Protein AF-A0A9P6L0I2-F1 (afdb_monomer_lite)

Organism: NCBI:txid83296

Sequence (186 aa):
MEQTIIHRDGYPLYKRVRSASYAVREYEVTNANVVPYNNYLLKKYNCHINVEVCTSVKYIFKNIYKGYDCSDVCVVDNNEIEQYINFRYISAPEAVWTFHEFKIHNKSHSIVRLSVHLTRGQMIVFEEGREQDAITNSDVQCTQLLAWFKINEDDLETKHYFYNGIPLHYVFSKENGRKSGDNQQR

Radius of gyration: 26.45 Å; chains: 1; bounding box: 67×55×58 Å

pLDDT: mean 75.29, std 12.4, range [33.12, 91.94]

Foldseek 3Di:
DCAWDQDPVRDIPHDADFPDWDDDPPDIDGSSNDQDADPVCCVVPVDGDHDDDDPDPVVVCCVVVVAAPFDQQADDPDDPVVRGDGDGDQDPVNVVCVVVVHDPDDDPDDDDDADDADDLRDDFDDDVPCNVVSVVCSVVFQGLVNQLVVCVVVDPVSVVDDSVCLVVFWDADRVVSHTDGDPDDD

Structure (mmCIF, N/CA/C/O backbone):
data_AF-A0A9P6L0I2-F1
#
_entry.id   AF-A0A9P6L0I2-F1
#
loop_
_atom_site.group_PDB
_atom_site.id
_atom_site.type_symbol
_atom_site.label_atom_id
_atom_site.label_alt_id
_atom_site.label_comp_id
_atom_site.label_asym_id
_atom_site.label_entity_id
_atom_site.label_seq_id
_atom_site.pdbx_PDB_ins_code
_atom_site.Cartn_x
_atom_site.Cartn_y
_atom_site.Cartn_z
_atom_site.occupancy
_atom_site.B_iso_or_equiv
_atom_site.auth_seq_id
_atom_site.auth_comp_id
_atom_site.auth_asym_id
_atom_site.auth_atom_id
_atom_site.pdbx_PDB_model_num
ATOM 1 N N . MET A 1 1 ? 23.961 -26.114 -15.079 1.00 59.53 1 MET A N 1
ATOM 2 C CA . MET A 1 1 ? 22.616 -26.730 -14.973 1.00 59.53 1 MET A CA 1
ATOM 3 C C . MET A 1 1 ? 22.138 -27.079 -16.370 1.00 59.53 1 MET A C 1
ATOM 5 O O . MET A 1 1 ? 22.405 -26.303 -17.280 1.00 59.53 1 MET A O 1
ATOM 9 N N . GLU A 1 2 ? 21.467 -28.217 -16.546 1.00 66.00 2 GLU A N 1
ATOM 10 C CA . GLU A 1 2 ? 21.029 -28.710 -17.864 1.00 66.00 2 GLU A CA 1
ATOM 11 C C . GLU A 1 2 ? 19.642 -28.215 -18.300 1.00 66.00 2 GLU A C 1
ATOM 13 O O . GLU A 1 2 ? 19.341 -28.242 -19.493 1.00 66.00 2 GLU A O 1
ATOM 18 N N . GLN A 1 3 ? 18.827 -27.695 -17.379 1.00 75.12 3 GLN A N 1
ATOM 19 C CA . GLN A 1 3 ? 17.483 -27.173 -17.648 1.00 75.12 3 GLN A CA 1
ATOM 20 C C . GLN A 1 3 ? 17.110 -26.046 -16.676 1.00 75.12 3 GLN A C 1
ATOM 22 O O . GLN A 1 3 ? 17.718 -25.922 -15.611 1.00 75.12 3 GLN A O 1
ATOM 27 N N . THR A 1 4 ? 16.142 -25.213 -17.069 1.00 77.31 4 THR A N 1
ATOM 28 C CA . THR A 1 4 ? 15.562 -24.181 -16.199 1.00 77.31 4 THR A CA 1
ATOM 29 C C . THR A 1 4 ? 14.599 -24.847 -15.226 1.00 77.31 4 THR A C 1
ATOM 31 O O . THR A 1 4 ? 13.717 -25.585 -15.657 1.00 77.31 4 THR A O 1
ATOM 34 N N . ILE A 1 5 ? 14.757 -24.588 -13.931 1.00 81.00 5 ILE A N 1
ATOM 35 C CA . ILE A 1 5 ? 13.910 -25.155 -12.872 1.00 81.00 5 ILE A CA 1
ATOM 36 C C . ILE A 1 5 ? 13.269 -24.035 -12.056 1.00 81.00 5 ILE A C 1
ATOM 38 O O . ILE A 1 5 ? 13.888 -22.999 -11.821 1.00 81.00 5 ILE A O 1
ATOM 42 N N . ILE A 1 6 ? 12.030 -24.235 -11.612 1.00 78.38 6 ILE A N 1
ATOM 43 C CA . ILE A 1 6 ? 11.380 -23.322 -10.665 1.00 78.38 6 ILE A CA 1
ATOM 44 C C . ILE A 1 6 ? 11.852 -23.706 -9.262 1.00 78.38 6 ILE A C 1
ATOM 46 O O . ILE A 1 6 ? 11.655 -24.843 -8.831 1.00 78.38 6 ILE A O 1
ATOM 50 N N . HIS A 1 7 ? 12.515 -22.783 -8.567 1.00 76.06 7 HIS A N 1
ATOM 51 C CA . HIS A 1 7 ? 13.005 -23.013 -7.213 1.00 76.06 7 HIS A CA 1
ATOM 52 C C . HIS A 1 7 ? 11.883 -22.833 -6.174 1.00 76.06 7 HIS A C 1
ATOM 54 O O . HIS A 1 7 ? 10.850 -22.221 -6.450 1.00 76.06 7 HIS A O 1
ATOM 60 N N . ARG A 1 8 ? 12.059 -23.394 -4.967 1.00 74.62 8 ARG A N 1
ATOM 61 C CA . ARG A 1 8 ? 11.019 -23.413 -3.913 1.00 74.62 8 ARG A CA 1
ATOM 62 C C . ARG A 1 8 ? 10.624 -22.020 -3.409 1.00 74.62 8 ARG A C 1
ATOM 64 O O . ARG A 1 8 ? 9.525 -21.854 -2.898 1.00 74.62 8 ARG A O 1
ATOM 71 N N . ASP A 1 9 ? 11.499 -21.033 -3.562 1.00 72.94 9 ASP A N 1
ATOM 72 C CA . ASP A 1 9 ? 11.240 -19.617 -3.258 1.00 72.94 9 ASP A CA 1
ATOM 73 C C . ASP A 1 9 ? 10.457 -18.882 -4.367 1.00 72.94 9 ASP A C 1
ATOM 75 O O . ASP A 1 9 ? 10.169 -17.690 -4.241 1.00 72.94 9 ASP A O 1
ATOM 79 N N . GLY A 1 10 ? 10.095 -19.584 -5.445 1.00 68.62 10 GLY A N 1
ATOM 80 C CA . GLY A 1 10 ? 9.336 -19.049 -6.570 1.00 68.62 10 GLY A CA 1
ATOM 81 C C . GLY A 1 10 ? 10.182 -18.323 -7.616 1.00 68.62 10 GLY A C 1
ATOM 82 O O . GLY A 1 10 ? 9.609 -17.772 -8.555 1.00 68.62 10 GLY A O 1
ATOM 83 N N . TYR A 1 11 ? 11.514 -18.311 -7.489 1.00 67.50 11 TYR A N 1
ATOM 84 C CA . TYR A 1 11 ? 12.399 -17.734 -8.501 1.00 67.50 11 TYR A CA 1
ATOM 85 C C . TYR A 1 11 ? 12.862 -18.813 -9.500 1.00 67.50 11 TYR A C 1
ATOM 87 O O . TYR A 1 11 ? 13.230 -19.922 -9.100 1.00 67.50 11 TYR A O 1
ATOM 95 N N . PRO A 1 12 ? 12.861 -18.537 -10.816 1.00 72.06 12 PRO A N 1
ATOM 96 C CA . PRO A 1 12 ? 13.396 -19.469 -11.800 1.00 72.06 12 PRO A CA 1
ATOM 97 C C . PRO A 1 12 ? 14.929 -19.508 -11.740 1.00 72.06 12 PRO A C 1
ATOM 99 O O . PRO A 1 12 ? 15.611 -18.493 -11.885 1.00 72.06 12 PRO A O 1
ATOM 102 N N . LEU A 1 13 ? 15.489 -20.706 -11.593 1.00 77.69 13 LEU A N 1
ATOM 103 C CA . LEU A 1 13 ? 16.909 -20.969 -11.800 1.00 77.69 13 LEU A CA 1
ATOM 104 C C . LEU A 1 13 ? 17.115 -21.323 -13.270 1.00 77.69 13 LEU A C 1
ATOM 106 O O . LEU A 1 13 ? 16.890 -22.455 -13.700 1.00 77.69 13 LEU A O 1
ATOM 110 N N . TYR A 1 14 ? 17.507 -20.325 -14.057 1.00 75.94 14 TYR A N 1
ATOM 111 C CA . TYR A 1 14 ? 17.702 -20.479 -15.495 1.00 75.94 14 TYR A CA 1
ATOM 112 C C . TYR A 1 14 ? 18.859 -21.418 -15.839 1.00 75.94 14 TYR A C 1
ATOM 114 O O . TYR A 1 14 ? 19.944 -21.341 -15.252 1.00 75.94 14 TYR A O 1
ATOM 122 N N . LYS A 1 15 ? 18.659 -22.246 -16.874 1.00 76.31 15 LYS A N 1
ATOM 123 C CA . LYS A 1 15 ? 19.751 -22.966 -17.535 1.00 76.31 15 LYS A CA 1
ATOM 124 C C . LYS A 1 15 ? 20.783 -21.953 -18.030 1.00 76.31 15 LYS A C 1
ATOM 126 O O . LYS A 1 15 ? 20.489 -21.126 -18.888 1.00 76.31 15 LYS A O 1
ATOM 131 N N . ARG A 1 16 ? 22.006 -22.048 -17.518 1.00 76.25 16 ARG A N 1
ATOM 132 C CA . ARG A 1 16 ? 23.140 -21.220 -17.941 1.00 76.25 16 ARG A CA 1
ATOM 133 C C . ARG A 1 16 ? 24.209 -22.126 -18.534 1.00 76.25 16 ARG A C 1
ATOM 135 O O . ARG A 1 16 ? 24.767 -22.966 -17.827 1.00 76.25 16 ARG A O 1
ATOM 142 N N . VAL A 1 17 ? 24.452 -21.975 -19.831 1.00 73.50 17 VAL A N 1
ATOM 143 C CA . VAL A 1 17 ? 25.541 -22.653 -20.544 1.00 73.50 17 VAL A CA 1
ATOM 144 C C . VAL A 1 17 ? 26.755 -21.734 -20.498 1.00 73.50 17 VAL A C 1
ATOM 146 O O . VAL A 1 17 ? 26.618 -20.550 -20.779 1.00 73.50 17 VAL A O 1
ATOM 149 N N . ARG A 1 18 ? 27.924 -22.263 -20.126 1.00 78.69 18 ARG A N 1
ATOM 150 C CA . ARG A 1 18 ? 29.206 -21.555 -20.230 1.00 78.69 18 ARG A CA 1
ATOM 151 C C . ARG A 1 18 ? 29.877 -21.977 -21.529 1.00 78.69 18 ARG A C 1
ATOM 153 O O . ARG A 1 18 ? 30.564 -22.989 -21.555 1.00 78.69 18 ARG A O 1
ATOM 160 N N . SER A 1 19 ? 29.605 -21.253 -22.605 1.00 79.25 19 SER A N 1
ATOM 161 C CA . SER A 1 19 ? 30.177 -21.540 -23.928 1.00 79.25 19 SER A CA 1
ATOM 162 C C . SER A 1 19 ? 31.188 -20.496 -24.385 1.00 79.25 19 SER A C 1
ATOM 164 O O . SER A 1 19 ? 31.947 -20.769 -25.305 1.00 79.25 19 SER A O 1
ATOM 166 N N . ALA A 1 20 ? 31.190 -19.309 -23.775 1.00 81.06 20 ALA A N 1
ATOM 167 C CA . ALA A 1 20 ? 32.118 -18.238 -24.109 1.00 81.06 20 ALA A CA 1
ATOM 168 C C . ALA A 1 20 ? 32.474 -17.434 -22.855 1.00 81.06 20 ALA A C 1
ATOM 170 O O . ALA A 1 20 ? 31.604 -17.199 -22.005 1.00 81.06 20 ALA A O 1
ATOM 171 N N . SER A 1 21 ? 33.735 -17.014 -22.766 1.00 84.81 21 SER A N 1
ATOM 172 C CA . SER A 1 21 ? 34.233 -16.080 -21.761 1.00 84.81 21 SER A CA 1
ATOM 173 C C . SER A 1 21 ? 34.806 -14.827 -22.420 1.00 84.81 21 SER A C 1
ATOM 175 O O . SER A 1 21 ? 35.334 -14.866 -23.531 1.00 84.81 21 SER A O 1
ATOM 177 N N . TYR A 1 22 ? 34.627 -13.699 -21.743 1.00 85.88 22 TYR A N 1
ATOM 178 C CA . TYR A 1 22 ? 35.021 -12.371 -22.184 1.00 85.88 22 TYR A CA 1
ATOM 179 C C . TYR A 1 22 ? 35.592 -11.613 -20.987 1.00 85.88 22 TYR A C 1
ATOM 181 O O . TYR A 1 22 ? 34.986 -11.597 -19.916 1.00 85.88 22 TYR A O 1
ATOM 189 N N . ALA A 1 23 ? 36.734 -10.952 -21.158 1.00 88.06 23 ALA A N 1
ATOM 190 C CA . ALA A 1 23 ? 37.260 -10.051 -20.140 1.00 88.06 23 ALA A CA 1
ATOM 191 C C . ALA A 1 23 ? 36.464 -8.736 -20.162 1.00 88.06 23 ALA A C 1
ATOM 193 O O . ALA A 1 23 ? 36.451 -8.023 -21.165 1.00 88.06 23 ALA A O 1
ATOM 194 N N . VAL A 1 24 ? 35.784 -8.421 -19.061 1.00 85.31 24 VAL A N 1
ATOM 195 C CA . VAL A 1 24 ? 35.074 -7.155 -18.857 1.00 85.31 24 VAL A CA 1
ATOM 196 C C . VAL A 1 24 ? 35.707 -6.466 -17.653 1.00 85.31 24 VAL A C 1
ATOM 198 O O . VAL A 1 24 ? 35.497 -6.870 -16.509 1.00 85.31 24 VAL A O 1
ATOM 201 N N . ARG A 1 25 ? 36.481 -5.405 -17.915 1.00 88.25 25 ARG A N 1
ATOM 202 C CA . ARG A 1 25 ? 37.356 -4.757 -16.919 1.00 88.25 25 ARG A CA 1
ATOM 203 C C . ARG A 1 25 ? 38.353 -5.777 -16.342 1.00 88.25 25 ARG A C 1
ATOM 205 O O . ARG A 1 25 ? 39.044 -6.430 -17.113 1.00 88.25 25 ARG A O 1
ATOM 212 N N . GLU A 1 26 ? 38.409 -5.924 -15.020 1.00 89.88 26 GLU A N 1
ATOM 213 C CA . GLU A 1 26 ? 39.280 -6.873 -14.308 1.00 89.88 26 GLU A CA 1
ATOM 214 C C . GLU A 1 26 ? 38.631 -8.254 -14.096 1.00 89.88 26 GLU A C 1
ATOM 216 O O . GLU A 1 26 ? 39.215 -9.122 -13.452 1.00 89.88 26 GLU A O 1
ATOM 221 N N . TYR A 1 27 ? 37.421 -8.476 -14.624 1.00 86.69 27 TYR A N 1
ATOM 222 C CA . TYR A 1 27 ? 36.655 -9.697 -14.384 1.00 86.69 27 TYR A CA 1
ATOM 223 C C . TYR A 1 27 ? 36.474 -10.510 -15.662 1.00 86.69 27 TYR A C 1
ATOM 225 O O . TYR A 1 27 ? 36.099 -9.987 -16.712 1.00 86.69 27 TYR A O 1
ATOM 233 N N . GLU A 1 28 ? 36.663 -11.822 -15.557 1.00 87.12 28 GLU A N 1
ATOM 234 C CA . GLU A 1 28 ? 36.256 -12.750 -16.606 1.00 87.12 28 GLU A CA 1
ATOM 235 C C . GLU A 1 28 ? 34.751 -13.024 -16.486 1.00 87.12 28 GLU A C 1
ATOM 237 O O . GLU A 1 28 ? 34.260 -13.595 -15.509 1.00 87.12 28 GLU A O 1
ATOM 242 N N . VAL A 1 29 ? 34.001 -12.589 -17.492 1.00 86.75 29 VAL A N 1
ATOM 243 C CA . VAL A 1 29 ? 32.550 -12.725 -17.568 1.00 86.75 29 VAL A CA 1
ATOM 244 C C . VAL A 1 29 ? 32.220 -13.775 -18.613 1.00 86.75 29 VAL A C 1
ATOM 246 O O . VAL A 1 29 ? 32.687 -13.732 -19.746 1.00 86.75 29 VAL A O 1
ATOM 249 N N . THR A 1 30 ? 31.374 -14.728 -18.250 1.00 85.06 30 THR A N 1
ATOM 250 C CA . THR A 1 30 ? 30.894 -15.754 -19.181 1.00 85.06 30 THR A CA 1
ATOM 251 C C . THR A 1 30 ? 29.488 -15.426 -19.660 1.00 85.06 30 THR A C 1
ATOM 253 O O . THR A 1 30 ? 28.759 -14.662 -19.025 1.00 85.06 30 THR A O 1
ATOM 256 N N . ASN A 1 31 ? 29.029 -16.069 -20.730 1.00 79.25 31 ASN A N 1
ATOM 257 C CA . ASN A 1 31 ? 27.616 -15.999 -21.117 1.00 79.25 31 ASN A CA 1
ATOM 258 C C . ASN A 1 31 ? 26.652 -16.523 -20.031 1.00 79.25 31 ASN A C 1
ATOM 260 O O . ASN A 1 31 ? 25.467 -16.208 -20.069 1.00 79.25 31 ASN A O 1
ATOM 264 N N . ALA A 1 32 ? 27.145 -17.241 -19.014 1.00 77.81 32 ALA A N 1
ATOM 265 C CA . ALA A 1 32 ? 26.361 -17.581 -17.830 1.00 77.81 32 ALA A CA 1
ATOM 266 C C . ALA A 1 32 ? 26.092 -16.385 -16.901 1.00 77.81 32 ALA A C 1
ATOM 268 O O . ALA A 1 32 ? 25.234 -16.491 -16.030 1.00 77.81 32 ALA A O 1
ATOM 269 N N . ASN A 1 33 ? 26.799 -15.264 -17.037 1.00 77.00 33 ASN A N 1
ATOM 270 C CA . ASN A 1 33 ? 26.559 -14.050 -16.253 1.00 77.00 33 ASN A CA 1
ATOM 271 C C . ASN A 1 33 ? 25.502 -13.137 -16.894 1.00 77.00 33 ASN A C 1
ATOM 273 O O . ASN A 1 33 ? 24.960 -12.270 -16.214 1.00 77.00 33 ASN A O 1
ATOM 277 N N . VAL A 1 34 ? 25.186 -13.348 -18.175 1.00 75.81 34 VAL A N 1
ATOM 278 C CA . VAL A 1 34 ? 24.189 -12.568 -18.913 1.00 75.81 34 VAL A CA 1
ATOM 279 C C . VAL A 1 34 ? 22.790 -13.097 -18.600 1.00 75.81 34 VAL A C 1
ATOM 281 O O . VAL A 1 34 ? 22.550 -14.306 -18.595 1.00 75.81 34 VAL A O 1
ATOM 284 N N . VAL A 1 35 ? 21.852 -12.186 -18.334 1.00 73.62 35 VAL A N 1
ATOM 285 C CA . VAL A 1 35 ? 20.438 -12.536 -18.156 1.00 73.62 35 VAL A CA 1
ATOM 286 C C . VAL A 1 35 ? 19.911 -13.135 -19.470 1.00 73.62 35 VAL A C 1
ATOM 288 O O . VAL A 1 35 ? 20.144 -12.539 -20.530 1.00 73.62 35 VAL A O 1
ATOM 291 N N . PRO A 1 36 ? 19.228 -14.298 -19.440 1.00 74.12 36 PRO A N 1
ATOM 292 C CA . PRO A 1 36 ? 18.641 -14.894 -20.635 1.00 74.12 36 PRO A CA 1
ATOM 293 C C . PRO A 1 36 ? 17.786 -13.885 -21.405 1.00 74.12 36 PRO A C 1
ATOM 295 O O . PRO A 1 36 ? 17.053 -13.102 -20.809 1.00 74.12 36 PRO A O 1
ATOM 298 N N . TYR A 1 37 ? 17.880 -13.910 -22.732 1.00 77.81 37 TYR A N 1
ATOM 299 C CA . TYR A 1 37 ? 17.154 -12.988 -23.600 1.00 77.81 37 TYR A CA 1
ATOM 300 C C . TYR A 1 37 ? 16.412 -13.741 -24.697 1.00 77.81 37 TYR A C 1
ATOM 302 O O . TYR A 1 37 ? 16.798 -14.834 -25.116 1.00 77.81 37 TYR A O 1
ATOM 310 N N . ASN A 1 38 ? 15.346 -13.126 -25.198 1.00 83.06 38 ASN A N 1
ATOM 311 C CA . ASN A 1 38 ? 14.633 -13.618 -26.364 1.00 83.06 38 ASN A CA 1
ATOM 312 C C . ASN A 1 38 ? 15.261 -13.024 -27.638 1.00 83.06 38 ASN A C 1
ATOM 314 O O . ASN A 1 38 ? 15.231 -11.812 -27.838 1.00 83.06 38 ASN A O 1
ATOM 318 N N . ASN A 1 39 ? 15.816 -13.873 -28.510 1.00 84.06 39 ASN A N 1
ATOM 319 C CA . ASN A 1 39 ? 16.524 -13.439 -29.723 1.00 84.06 39 ASN A CA 1
ATOM 320 C C . ASN A 1 39 ? 15.623 -12.660 -30.700 1.00 84.06 39 ASN A C 1
ATOM 322 O O . ASN A 1 39 ? 16.063 -11.694 -31.318 1.00 84.06 39 ASN A O 1
ATOM 326 N N . TYR A 1 4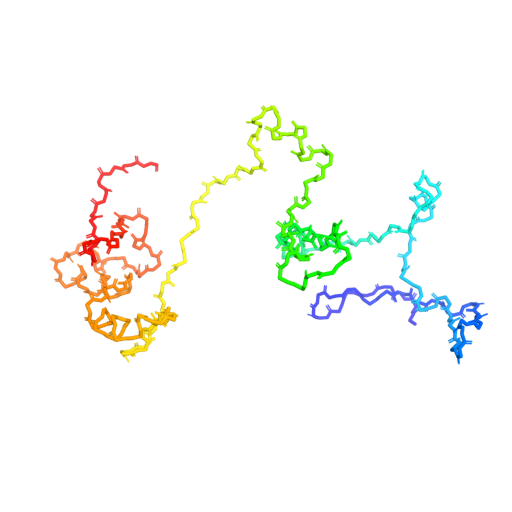0 ? 14.348 -13.042 -30.814 1.00 89.06 40 TYR A N 1
ATOM 327 C CA . TYR A 1 40 ? 13.389 -12.319 -31.650 1.00 89.06 40 TYR A CA 1
ATOM 328 C C . TYR A 1 40 ? 13.158 -10.901 -31.118 1.00 89.06 40 TYR A C 1
ATOM 330 O O . TYR A 1 40 ? 13.241 -9.942 -31.881 1.00 89.06 40 TYR A O 1
ATOM 338 N N . LEU A 1 41 ? 12.925 -10.757 -29.810 1.00 87.81 41 LEU A N 1
ATOM 339 C CA . LEU A 1 41 ? 12.685 -9.451 -29.193 1.00 87.81 41 LEU A CA 1
ATOM 340 C C . LEU A 1 41 ? 13.927 -8.558 -29.221 1.00 87.81 41 LEU A C 1
ATOM 342 O O . LEU A 1 41 ? 13.812 -7.388 -29.579 1.00 87.81 41 LEU A O 1
ATOM 346 N N . LEU A 1 42 ? 15.105 -9.122 -28.931 1.00 87.19 42 LEU A N 1
ATOM 347 C CA . LEU A 1 42 ? 16.381 -8.412 -29.027 1.00 87.19 42 LEU A CA 1
ATOM 348 C C . LEU A 1 42 ? 16.563 -7.814 -30.427 1.00 87.19 42 LEU A C 1
ATOM 350 O O . LEU A 1 42 ? 16.843 -6.629 -30.557 1.00 87.19 42 LEU A O 1
ATOM 354 N N . LYS A 1 43 ? 16.362 -8.618 -31.480 1.00 91.31 43 LYS A N 1
ATOM 355 C CA . LYS A 1 43 ? 16.511 -8.161 -32.869 1.00 91.31 43 LYS A CA 1
ATOM 356 C C . LYS A 1 43 ? 15.432 -7.167 -33.285 1.00 91.31 43 LYS A C 1
ATOM 358 O O . LYS A 1 43 ? 15.726 -6.232 -34.017 1.00 91.31 43 LYS A O 1
ATOM 363 N N . LYS A 1 44 ? 14.190 -7.370 -32.839 1.00 91.94 44 LYS A N 1
ATOM 364 C CA . LYS A 1 44 ? 13.055 -6.516 -33.205 1.00 91.94 44 LYS A CA 1
ATOM 365 C C . LYS A 1 44 ? 13.160 -5.111 -32.613 1.00 91.94 44 LYS A C 1
ATOM 367 O O . LYS A 1 44 ? 12.801 -4.156 -33.291 1.00 91.94 44 LYS A O 1
ATOM 372 N N . TYR A 1 45 ? 13.621 -4.995 -31.368 1.00 90.62 45 TYR A N 1
ATOM 373 C CA . TYR A 1 45 ? 13.650 -3.727 -30.631 1.00 90.62 45 TYR A CA 1
ATOM 374 C C . TYR A 1 45 ? 15.059 -3.168 -30.412 1.00 90.62 45 TYR A C 1
ATOM 376 O O . TYR A 1 45 ? 15.201 -2.092 -29.839 1.00 90.62 45 TYR A O 1
ATOM 384 N N . ASN A 1 46 ? 16.095 -3.882 -30.864 1.00 89.62 46 ASN A N 1
ATOM 385 C CA . ASN A 1 46 ? 17.502 -3.530 -30.673 1.00 89.62 46 ASN A CA 1
ATOM 386 C C . ASN A 1 46 ? 17.859 -3.222 -29.202 1.00 89.62 46 ASN A C 1
ATOM 388 O O . ASN A 1 46 ? 18.677 -2.353 -28.910 1.00 89.62 46 ASN A O 1
ATOM 392 N N . CYS A 1 47 ? 17.215 -3.913 -28.260 1.00 82.38 47 CYS A N 1
ATOM 393 C CA . CYS A 1 47 ? 17.421 -3.726 -26.828 1.00 82.38 47 CYS A CA 1
ATOM 394 C C . CYS A 1 47 ? 17.295 -5.057 -26.080 1.00 82.38 47 CYS A C 1
ATOM 396 O O . CYS A 1 47 ? 16.570 -5.964 -26.500 1.00 82.38 47 CYS A O 1
ATOM 398 N N . HIS A 1 48 ? 18.031 -5.203 -24.975 1.00 78.75 48 HIS A N 1
ATOM 399 C CA . HIS A 1 48 ? 17.947 -6.399 -24.136 1.00 78.75 48 HIS A CA 1
ATOM 400 C C . HIS A 1 48 ? 16.645 -6.358 -23.328 1.00 78.75 48 HIS A C 1
ATOM 402 O O . HIS A 1 48 ? 16.485 -5.527 -22.437 1.00 78.75 48 HIS A O 1
ATOM 408 N N . ILE A 1 49 ? 15.701 -7.236 -23.681 1.00 80.50 49 ILE A N 1
ATOM 409 C CA . ILE A 1 49 ? 14.403 -7.356 -23.008 1.00 80.50 49 ILE A CA 1
ATOM 410 C C . ILE A 1 49 ? 14.421 -8.596 -22.119 1.00 80.50 49 ILE A C 1
ATOM 412 O O . ILE A 1 49 ? 14.515 -9.726 -22.611 1.00 80.50 49 ILE A O 1
ATOM 416 N N . ASN A 1 50 ? 14.286 -8.379 -20.811 1.00 78.06 50 ASN A N 1
ATOM 417 C CA . ASN A 1 50 ? 14.074 -9.451 -19.848 1.00 78.06 50 ASN A CA 1
ATOM 418 C C . ASN A 1 50 ? 12.640 -9.992 -19.986 1.00 78.06 50 ASN A C 1
ATOM 420 O O . ASN A 1 50 ? 11.678 -9.232 -19.880 1.00 78.06 50 ASN A O 1
ATOM 424 N N . VAL A 1 51 ? 12.494 -11.298 -20.225 1.00 74.69 51 VAL A N 1
ATOM 425 C CA . VAL A 1 51 ? 11.191 -11.971 -20.337 1.00 74.69 51 VAL A CA 1
ATOM 426 C C . VAL A 1 51 ? 11.087 -13.003 -19.230 1.00 74.69 51 VAL A C 1
ATOM 428 O O . VAL A 1 51 ? 11.809 -13.999 -19.231 1.00 74.69 51 VAL A O 1
ATOM 431 N N . GLU A 1 52 ? 10.160 -12.782 -18.308 1.00 70.56 52 GLU A N 1
ATOM 432 C CA . GLU A 1 52 ? 9.932 -13.670 -17.174 1.00 70.56 52 GLU A CA 1
ATOM 433 C C . GLU A 1 52 ? 8.560 -14.329 -17.296 1.00 70.56 52 GLU A C 1
ATOM 435 O O . GLU A 1 52 ? 7.542 -13.659 -17.481 1.00 70.56 52 GLU A O 1
ATOM 440 N N . VAL A 1 53 ? 8.521 -15.658 -17.171 1.00 68.81 53 VAL A N 1
ATOM 441 C CA . VAL A 1 53 ? 7.255 -16.381 -17.031 1.00 68.81 53 VAL A CA 1
ATOM 442 C C . VAL A 1 53 ? 6.821 -16.263 -15.580 1.00 68.81 53 VAL A C 1
ATOM 444 O O . VAL A 1 53 ? 7.376 -16.896 -14.683 1.00 68.81 53 VAL A O 1
ATOM 447 N N . CYS A 1 54 ? 5.831 -15.412 -15.354 1.00 63.50 54 CYS A N 1
ATOM 448 C CA . CYS A 1 54 ? 5.302 -15.137 -14.037 1.00 63.50 54 CYS A CA 1
ATOM 449 C C . CYS A 1 54 ? 4.123 -16.068 -13.725 1.00 63.50 54 CYS A C 1
ATOM 451 O O . CYS A 1 54 ? 3.054 -15.941 -14.314 1.00 63.50 54 CYS A O 1
ATOM 453 N N . THR A 1 55 ? 4.300 -16.988 -12.775 1.00 64.81 55 THR A N 1
ATOM 454 C CA . THR A 1 55 ? 3.214 -17.855 -12.282 1.00 64.81 55 THR A CA 1
ATOM 455 C C . THR A 1 55 ? 2.506 -17.294 -11.047 1.00 64.81 55 THR A C 1
ATOM 457 O O . THR A 1 55 ? 1.464 -17.812 -10.656 1.00 64.81 55 THR A O 1
ATOM 460 N N . SER A 1 56 ? 3.040 -16.237 -10.420 1.00 61.19 56 SER A N 1
ATOM 461 C CA . SER A 1 56 ? 2.483 -15.664 -9.189 1.00 61.19 56 SER A CA 1
ATOM 462 C C . SER A 1 56 ? 2.097 -14.194 -9.350 1.00 61.19 56 SER A C 1
ATOM 464 O O . SER A 1 56 ? 2.904 -13.338 -9.703 1.00 61.19 56 SER A O 1
ATOM 466 N N . VAL A 1 57 ? 0.853 -13.877 -8.989 1.00 61.41 57 VAL A N 1
ATOM 467 C CA . VAL A 1 57 ? 0.253 -12.535 -9.110 1.00 61.41 57 VAL A CA 1
ATOM 468 C C . VAL A 1 57 ? 1.081 -11.445 -8.397 1.00 61.41 57 VAL A C 1
ATOM 470 O O . VAL A 1 57 ? 1.097 -10.285 -8.810 1.00 61.41 57 VAL A O 1
ATOM 473 N N . LYS A 1 58 ? 1.858 -11.828 -7.372 1.00 61.69 58 LYS A N 1
ATOM 474 C CA . LYS A 1 58 ? 2.778 -10.955 -6.626 1.00 61.69 58 LYS A CA 1
ATOM 475 C C . LYS A 1 58 ? 3.751 -10.188 -7.529 1.00 61.69 58 LYS A C 1
ATOM 477 O O . LYS A 1 58 ? 4.039 -9.031 -7.244 1.00 61.69 58 LYS A O 1
ATOM 482 N N . TYR A 1 59 ? 4.261 -10.800 -8.596 1.00 60.25 59 TYR A N 1
ATOM 483 C CA . TYR A 1 59 ? 5.245 -10.157 -9.476 1.00 60.25 59 TYR A CA 1
ATOM 484 C C . TYR A 1 59 ? 4.626 -9.140 -10.426 1.00 60.25 59 TYR A C 1
ATOM 486 O O . TYR A 1 59 ? 5.226 -8.097 -10.670 1.00 60.25 59 TYR A O 1
ATOM 494 N N . ILE A 1 60 ? 3.418 -9.409 -10.921 1.00 63.78 60 ILE A N 1
ATOM 495 C CA . ILE A 1 60 ? 2.667 -8.452 -11.739 1.00 63.78 60 ILE A CA 1
ATOM 496 C C . ILE A 1 60 ? 2.417 -7.192 -10.909 1.00 63.78 60 ILE A C 1
ATOM 498 O O . ILE A 1 60 ? 2.792 -6.094 -11.313 1.00 63.78 60 ILE A O 1
ATOM 502 N N . PHE A 1 61 ? 1.901 -7.361 -9.689 1.00 64.25 61 PHE A N 1
ATOM 503 C CA . PHE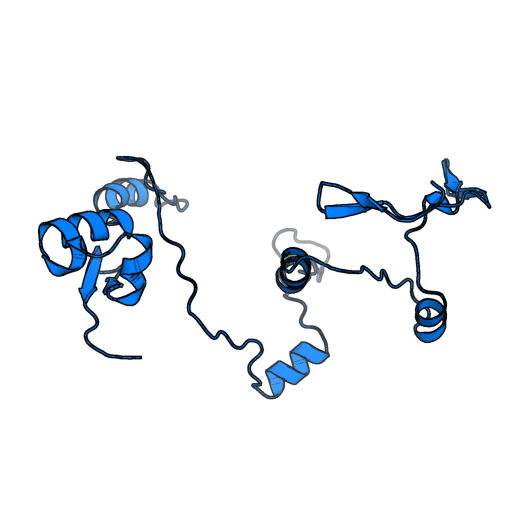 A 1 61 ? 1.684 -6.242 -8.780 1.00 64.25 61 PHE A CA 1
ATOM 504 C C . PHE A 1 61 ? 2.981 -5.562 -8.351 1.00 64.25 61 PHE A C 1
ATOM 506 O O . PHE A 1 61 ? 3.010 -4.342 -8.285 1.00 64.25 61 PHE A O 1
ATOM 513 N N . LYS A 1 62 ? 4.070 -6.300 -8.115 1.00 64.81 62 LYS A N 1
ATOM 514 C CA . LYS A 1 62 ? 5.372 -5.696 -7.802 1.00 64.81 62 LYS A CA 1
ATOM 515 C C . LYS A 1 62 ? 5.852 -4.769 -8.916 1.00 64.81 62 LYS A C 1
ATOM 517 O O . LYS A 1 62 ? 6.410 -3.733 -8.596 1.00 64.81 62 LYS A O 1
ATOM 522 N N . ASN A 1 63 ? 5.666 -5.137 -10.184 1.00 61.53 63 ASN A N 1
ATOM 523 C CA . ASN A 1 63 ? 6.084 -4.302 -11.311 1.00 61.53 63 ASN A CA 1
ATOM 524 C C . ASN A 1 63 ? 5.138 -3.113 -11.533 1.00 61.53 63 ASN A C 1
ATOM 526 O O . ASN A 1 63 ? 5.614 -2.020 -11.802 1.00 61.53 63 ASN A O 1
ATOM 530 N N . ILE A 1 64 ? 3.827 -3.293 -11.346 1.00 63.81 64 ILE A N 1
ATOM 531 C CA . ILE A 1 64 ? 2.842 -2.198 -11.431 1.00 63.81 64 ILE A CA 1
ATOM 532 C C . ILE A 1 64 ? 3.011 -1.197 -10.276 1.00 63.81 64 ILE A C 1
ATOM 534 O O . ILE A 1 64 ? 2.8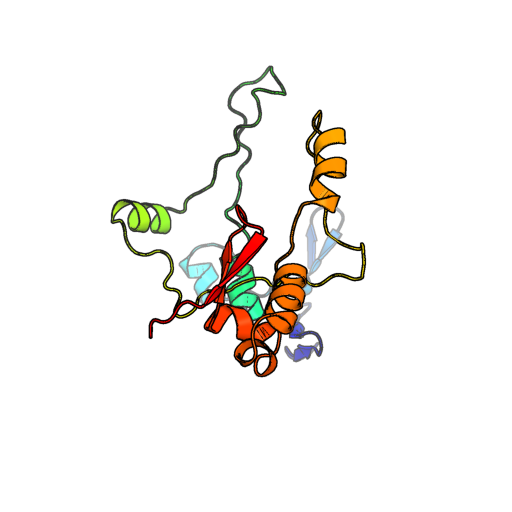84 0.006 -10.467 1.00 63.81 64 ILE A O 1
ATOM 538 N N . TYR A 1 65 ? 3.300 -1.689 -9.070 1.00 58.34 65 TYR A N 1
ATOM 539 C CA . TYR A 1 65 ? 3.434 -0.885 -7.854 1.00 58.34 65 TYR A CA 1
ATOM 540 C C . TYR A 1 65 ? 4.882 -0.598 -7.469 1.00 58.34 65 TYR A C 1
ATOM 542 O O . TYR A 1 65 ? 5.123 -0.143 -6.352 1.00 58.34 65 TYR A O 1
ATOM 550 N N . LYS A 1 66 ? 5.857 -0.833 -8.357 1.00 64.31 66 LYS A N 1
ATOM 551 C CA . LYS A 1 66 ? 7.272 -0.543 -8.074 1.00 64.31 66 LYS A CA 1
ATOM 552 C C . LYS A 1 66 ? 7.559 0.956 -7.900 1.00 64.31 66 LYS A C 1
ATOM 554 O O . LYS A 1 66 ? 8.698 1.323 -7.643 1.00 64.31 66 LYS A O 1
ATOM 559 N N . GLY A 1 67 ? 6.522 1.787 -7.967 1.00 57.97 67 GLY A N 1
ATOM 560 C CA . GLY A 1 67 ? 6.614 3.230 -8.019 1.00 57.97 67 GLY A CA 1
ATOM 561 C C . GLY A 1 67 ? 6.844 3.681 -9.451 1.00 57.97 67 GLY A C 1
ATOM 562 O O . GLY A 1 67 ? 7.246 2.903 -10.314 1.00 57.97 67 GLY A O 1
ATOM 563 N N . TYR A 1 68 ? 6.540 4.947 -9.692 1.00 58.97 68 TYR A N 1
ATOM 564 C CA . TYR A 1 68 ? 7.025 5.635 -10.877 1.00 58.97 68 TYR A CA 1
ATOM 565 C C . TYR A 1 68 ? 8.531 5.809 -10.721 1.00 58.97 68 TYR A C 1
ATOM 567 O O . TYR A 1 68 ? 8.999 5.995 -9.595 1.00 58.97 68 TYR A O 1
ATOM 575 N N . ASP A 1 69 ? 9.279 5.751 -11.820 1.00 60.50 69 ASP A N 1
ATOM 576 C CA . ASP A 1 69 ? 10.679 6.155 -11.788 1.00 60.50 69 ASP A CA 1
ATOM 577 C C . ASP A 1 69 ? 10.709 7.639 -11.378 1.00 60.50 69 ASP A C 1
ATOM 579 O O . ASP A 1 69 ? 10.305 8.523 -12.135 1.00 60.50 69 ASP A O 1
ATOM 583 N N . CYS A 1 70 ? 11.094 7.920 -10.133 1.00 57.12 70 CYS A N 1
ATOM 584 C CA . CYS A 1 70 ? 11.436 9.277 -9.731 1.00 57.12 70 CYS A CA 1
ATOM 585 C C . CYS A 1 70 ? 12.797 9.568 -10.355 1.00 57.12 70 CYS A C 1
ATOM 587 O O . CYS A 1 70 ? 13.779 8.889 -10.053 1.00 57.12 70 CYS A O 1
ATOM 589 N N . SER A 1 71 ? 12.834 10.522 -11.279 1.00 55.34 71 SER A N 1
ATOM 590 C CA . SER A 1 71 ? 14.080 10.981 -11.877 1.00 55.34 71 SER A CA 1
ATOM 591 C C . SER A 1 71 ? 14.568 12.206 -11.120 1.00 55.34 71 SER A C 1
ATOM 593 O O . SER A 1 71 ? 13.882 13.231 -11.120 1.00 55.34 71 SER A O 1
ATOM 595 N N . ASP A 1 72 ? 15.760 12.120 -10.541 1.00 55.94 72 ASP A N 1
ATOM 596 C CA . ASP A 1 72 ? 16.463 13.287 -10.018 1.00 55.94 72 ASP A CA 1
ATOM 597 C C . ASP A 1 72 ? 17.109 14.030 -11.196 1.00 55.94 72 ASP A C 1
ATOM 599 O O . ASP A 1 72 ? 17.968 13.486 -11.895 1.00 55.94 72 ASP A O 1
ATOM 603 N N . VAL A 1 73 ? 16.658 15.258 -11.465 1.00 57.44 73 VAL A N 1
ATOM 604 C CA . VAL A 1 73 ? 17.174 16.098 -12.557 1.00 57.44 73 VAL A CA 1
ATOM 605 C C . VAL A 1 73 ? 17.783 17.362 -11.963 1.00 57.44 73 VAL A C 1
ATOM 607 O O . VAL A 1 73 ? 17.077 18.164 -11.358 1.00 57.44 73 VAL A O 1
ATOM 610 N N . CYS A 1 74 ? 19.087 17.555 -12.171 1.00 55.50 74 CYS A N 1
ATOM 611 C CA . CYS A 1 74 ? 19.792 18.771 -11.770 1.00 55.50 74 CYS A CA 1
ATOM 612 C C . CYS A 1 74 ? 19.574 19.868 -12.824 1.00 55.50 74 CYS A C 1
ATOM 614 O O . CYS A 1 74 ? 19.910 19.675 -13.994 1.00 55.50 74 CYS A O 1
ATOM 616 N N . VAL A 1 75 ? 18.989 21.003 -12.425 1.00 63.06 75 VAL A N 1
ATOM 617 C CA . VAL A 1 75 ? 18.642 22.110 -13.340 1.00 63.06 75 VAL A CA 1
ATOM 618 C C . VAL A 1 75 ? 19.645 23.270 -13.264 1.00 63.06 75 VAL A C 1
ATOM 620 O O . VAL A 1 75 ? 19.812 23.976 -14.257 1.00 63.06 75 VAL A O 1
ATOM 623 N N . VAL A 1 76 ? 20.357 23.462 -12.142 1.00 58.25 76 VAL A N 1
ATOM 624 C CA . VAL A 1 76 ? 21.343 24.549 -11.982 1.00 58.25 76 VAL A CA 1
ATOM 625 C C . VAL A 1 76 ? 22.529 24.112 -11.112 1.00 58.25 76 VAL A C 1
ATOM 627 O O . VAL A 1 76 ? 22.361 23.556 -10.027 1.00 58.25 76 VAL A O 1
ATOM 630 N N . ASP A 1 77 ? 23.737 24.411 -11.586 1.00 58.78 77 ASP A N 1
ATOM 631 C CA . ASP A 1 77 ? 24.996 24.285 -10.848 1.00 58.78 77 ASP A CA 1
ATOM 632 C C . ASP A 1 77 ? 25.097 25.484 -9.889 1.00 58.78 77 ASP A C 1
ATOM 634 O O . ASP A 1 77 ? 25.301 26.592 -10.383 1.00 58.78 77 ASP A O 1
ATOM 638 N N . ASN A 1 78 ? 24.853 25.299 -8.576 1.00 57.31 78 ASN A N 1
ATOM 639 C CA . ASN A 1 78 ? 25.370 26.103 -7.432 1.00 57.31 78 ASN A CA 1
ATOM 640 C C . ASN A 1 78 ? 24.465 26.203 -6.171 1.00 57.31 78 ASN A C 1
ATOM 642 O O . ASN A 1 78 ? 24.748 27.034 -5.309 1.00 57.31 78 ASN A O 1
ATOM 646 N N . ASN A 1 79 ? 23.429 25.372 -5.976 1.00 59.19 79 ASN A N 1
ATOM 647 C CA . ASN A 1 79 ? 22.700 25.352 -4.692 1.00 59.19 79 ASN A CA 1
ATOM 648 C C . ASN A 1 79 ? 22.075 23.977 -4.372 1.00 59.19 79 ASN A C 1
ATOM 650 O O . ASN A 1 79 ? 21.142 23.553 -5.044 1.00 59.19 79 ASN A O 1
ATOM 654 N N . GLU A 1 80 ? 22.566 23.291 -3.335 1.00 54.16 80 GLU A N 1
ATOM 655 C CA . GLU A 1 80 ? 22.176 21.917 -2.946 1.00 54.16 80 GLU A CA 1
ATOM 656 C C . GLU A 1 80 ? 20.686 21.774 -2.580 1.00 54.16 80 GLU A C 1
ATOM 658 O O . GLU A 1 80 ? 20.086 20.725 -2.801 1.00 54.16 80 GLU A O 1
ATOM 663 N N . ILE A 1 81 ? 20.056 22.845 -2.082 1.00 60.00 81 ILE A N 1
ATOM 664 C CA . ILE A 1 81 ? 18.634 22.848 -1.692 1.00 60.00 81 ILE A CA 1
ATOM 665 C C . ILE A 1 81 ? 17.714 23.119 -2.898 1.00 60.00 81 ILE A C 1
ATOM 667 O O . ILE A 1 81 ? 16.601 22.605 -2.954 1.00 60.00 81 ILE A O 1
ATOM 671 N N . GLU A 1 82 ? 18.181 23.870 -3.899 1.00 54.09 82 GLU A N 1
ATOM 672 C CA . GLU A 1 82 ? 17.443 24.117 -5.154 1.00 54.09 82 GLU A CA 1
ATOM 673 C C . GLU A 1 82 ? 17.734 23.050 -6.230 1.00 54.09 82 GLU A C 1
ATOM 675 O O . GLU A 1 82 ? 17.145 23.071 -7.310 1.00 54.09 82 GLU A O 1
ATOM 680 N N . GLN A 1 83 ? 18.628 22.099 -5.935 1.00 52.91 83 GLN A N 1
ATOM 681 C CA . GLN A 1 83 ? 19.090 21.054 -6.855 1.00 52.91 83 GLN A CA 1
ATOM 682 C C . GLN A 1 83 ? 18.117 19.887 -7.043 1.00 52.91 83 GLN A C 1
ATOM 684 O O . GLN A 1 83 ? 18.240 19.155 -8.025 1.00 52.91 83 GLN A O 1
ATOM 689 N N . TYR A 1 84 ? 17.151 19.706 -6.141 1.00 52.62 84 TYR A N 1
ATOM 690 C CA . TYR A 1 84 ? 16.279 18.534 -6.144 1.00 52.62 84 TYR A CA 1
ATOM 691 C C . TYR A 1 84 ? 14.828 18.938 -6.351 1.00 52.62 84 TYR A C 1
ATOM 693 O O . TYR A 1 84 ? 14.092 19.218 -5.406 1.00 52.62 84 TYR A O 1
ATOM 701 N N . ILE A 1 85 ? 14.391 18.919 -7.608 1.00 59.28 85 ILE A N 1
ATOM 702 C CA . ILE A 1 85 ? 12.964 18.926 -7.908 1.00 59.28 85 ILE A CA 1
ATOM 703 C C . ILE A 1 85 ? 12.538 17.475 -8.104 1.00 59.28 85 ILE A C 1
ATOM 705 O O . ILE A 1 85 ? 12.956 16.806 -9.049 1.00 59.28 85 ILE A O 1
ATOM 709 N N . ASN A 1 86 ? 11.709 16.978 -7.188 1.00 60.62 86 ASN A N 1
ATOM 710 C CA . ASN A 1 86 ? 11.146 15.640 -7.290 1.00 60.62 86 ASN A CA 1
ATOM 711 C C . ASN A 1 86 ? 10.091 15.634 -8.404 1.00 60.62 86 ASN A C 1
ATOM 713 O O . ASN A 1 86 ? 8.965 16.100 -8.214 1.00 60.62 86 ASN A O 1
ATOM 717 N N . PHE A 1 87 ? 10.467 15.144 -9.583 1.00 64.44 87 PHE A N 1
ATOM 718 C CA . PHE A 1 87 ? 9.539 14.961 -10.688 1.00 64.44 87 PHE A CA 1
ATOM 719 C C . PHE A 1 87 ? 9.098 13.505 -10.778 1.00 64.44 87 PHE A C 1
ATOM 721 O O . PHE A 1 87 ? 9.898 12.569 -10.755 1.00 64.44 87 PHE A O 1
ATOM 728 N N . ARG A 1 88 ? 7.791 13.318 -10.956 1.00 68.69 88 ARG A N 1
ATOM 729 C CA . ARG A 1 88 ? 7.223 12.025 -11.317 1.00 68.69 88 ARG A CA 1
ATOM 730 C C . ARG A 1 88 ? 7.333 11.837 -12.825 1.00 68.69 88 ARG A C 1
ATOM 732 O O . ARG A 1 88 ? 6.673 12.556 -13.576 1.00 68.69 88 ARG A O 1
ATOM 739 N N . TYR A 1 89 ? 8.102 10.844 -13.265 1.00 73.19 89 TYR A N 1
ATOM 740 C CA . TYR A 1 89 ? 8.072 10.420 -14.659 1.00 73.19 89 TYR A CA 1
ATOM 741 C C . TYR A 1 89 ? 6.695 9.833 -14.998 1.00 73.19 89 TYR A C 1
ATOM 743 O O . TYR A 1 89 ? 6.215 8.909 -14.338 1.00 73.19 89 TYR A O 1
ATOM 751 N N . ILE A 1 90 ? 6.061 10.376 -16.037 1.00 73.12 90 ILE A N 1
ATOM 752 C CA . ILE A 1 90 ? 4.852 9.823 -16.649 1.00 73.12 90 ILE A CA 1
ATOM 753 C C . ILE A 1 90 ? 5.257 9.333 -18.035 1.00 73.12 90 ILE A C 1
ATOM 755 O O . ILE A 1 90 ? 5.719 10.110 -18.872 1.00 73.12 90 ILE A O 1
ATOM 759 N N . SER A 1 91 ? 5.104 8.034 -18.280 1.00 75.38 91 SER A N 1
ATOM 760 C CA . SER A 1 91 ? 5.430 7.455 -19.585 1.00 75.38 91 SER A CA 1
ATOM 761 C C . SER A 1 91 ? 4.521 8.022 -20.687 1.00 75.38 91 SER A C 1
ATOM 763 O O . SER A 1 91 ? 3.367 8.361 -20.429 1.00 75.38 91 SER A O 1
ATOM 765 N N . ALA A 1 92 ? 5.002 8.087 -21.935 1.00 80.44 92 ALA A N 1
ATOM 766 C CA . ALA A 1 92 ? 4.200 8.544 -23.079 1.00 80.44 92 ALA A CA 1
ATOM 767 C C . ALA A 1 92 ? 2.791 7.903 -23.169 1.00 80.44 92 ALA A C 1
ATOM 769 O O . ALA A 1 92 ? 1.826 8.647 -23.356 1.00 80.44 92 ALA A O 1
ATOM 770 N N . PRO A 1 93 ? 2.609 6.573 -22.994 1.00 78.62 93 PRO A N 1
ATOM 771 C CA . PRO A 1 93 ? 1.267 5.989 -22.995 1.00 78.62 93 PRO A CA 1
ATOM 772 C C . PRO A 1 93 ? 0.416 6.415 -21.789 1.00 78.62 93 PRO A C 1
ATOM 774 O O . PRO A 1 93 ? -0.774 6.662 -21.962 1.00 78.62 93 PRO A O 1
ATOM 777 N N . GLU A 1 94 ? 0.993 6.543 -20.589 1.00 77.75 94 GLU A N 1
ATOM 778 C CA . GLU A 1 94 ? 0.265 7.011 -19.396 1.00 77.75 94 GLU A CA 1
ATOM 779 C C . GLU A 1 94 ? -0.167 8.479 -19.534 1.00 77.75 94 GLU A C 1
ATOM 781 O O . GLU A 1 94 ? -1.275 8.835 -19.131 1.00 77.75 94 GLU A O 1
ATOM 786 N N . ALA A 1 95 ? 0.661 9.318 -20.163 1.00 83.06 95 ALA A N 1
ATOM 787 C CA . ALA A 1 95 ? 0.351 10.719 -20.431 1.00 83.06 95 ALA A CA 1
ATOM 788 C C . ALA A 1 95 ? -0.848 10.865 -21.376 1.00 83.06 95 ALA A C 1
ATOM 790 O O . ALA A 1 95 ? -1.763 11.626 -21.079 1.00 83.06 95 ALA A O 1
ATOM 791 N N . VAL A 1 96 ? -0.891 10.091 -22.467 1.00 88.75 96 VAL A N 1
ATOM 792 C CA . VAL A 1 96 ? -2.043 10.063 -23.387 1.00 88.75 96 VAL A CA 1
ATOM 793 C C . VAL A 1 96 ? -3.298 9.556 -22.669 1.00 88.75 96 VAL A C 1
ATOM 795 O O . VAL A 1 96 ? -4.367 10.144 -22.807 1.00 88.75 96 VAL A O 1
ATOM 798 N N . TRP A 1 97 ? -3.172 8.508 -21.849 1.00 86.62 97 TRP A N 1
ATOM 799 C CA . TRP A 1 97 ? -4.289 7.966 -21.065 1.00 86.62 97 TRP A CA 1
ATOM 800 C C . TRP A 1 97 ? -4.868 8.998 -20.092 1.00 86.62 97 TRP A C 1
ATOM 802 O O . TRP A 1 97 ? -6.083 9.123 -19.960 1.00 86.62 97 TRP A O 1
ATOM 812 N N . THR A 1 98 ? -3.984 9.757 -19.441 1.00 84.06 98 THR A N 1
ATOM 813 C CA . THR A 1 98 ? -4.346 10.825 -18.503 1.00 84.06 98 THR A CA 1
ATOM 814 C C . THR A 1 98 ? -4.948 12.023 -19.230 1.00 84.06 98 THR A C 1
ATOM 816 O O . THR A 1 98 ? -5.959 12.552 -18.784 1.00 84.06 98 THR A O 1
ATOM 819 N N . PHE A 1 99 ? -4.376 12.416 -20.372 1.00 90.94 99 PHE A N 1
ATOM 820 C CA . PHE A 1 99 ? -4.883 13.501 -21.217 1.00 90.94 99 PHE A CA 1
ATOM 821 C C . PHE A 1 99 ? -6.315 13.241 -21.698 1.00 90.94 99 PHE A C 1
ATOM 823 O O . PHE A 1 99 ? -7.112 14.165 -21.806 1.00 90.94 99 PHE A O 1
ATOM 830 N N . HIS A 1 100 ? -6.654 11.976 -21.944 1.00 91.44 100 HIS A N 1
ATOM 831 C CA . HIS A 1 100 ? -8.007 11.555 -22.301 1.00 91.44 100 HIS A CA 1
ATOM 832 C C . HIS A 1 100 ? -8.904 11.219 -21.096 1.00 91.44 100 HIS A C 1
ATOM 834 O O . HIS A 1 100 ? -9.989 10.674 -21.289 1.00 91.44 100 HIS A O 1
ATOM 840 N N . GLU A 1 101 ? -8.467 11.512 -19.865 1.00 88.12 101 GLU A N 1
ATOM 841 C CA . GLU A 1 101 ? -9.193 11.238 -18.613 1.00 88.12 101 GLU A CA 1
ATOM 842 C C . GLU A 1 101 ? -9.659 9.779 -18.467 1.00 88.12 101 GLU A C 1
ATOM 844 O O . GLU A 1 101 ? -10.643 9.457 -17.790 1.00 88.12 101 GLU A O 1
ATOM 849 N N . PHE A 1 102 ? -8.945 8.846 -19.093 1.00 87.25 102 PHE A N 1
ATOM 850 C CA . PHE A 1 102 ? -9.288 7.442 -18.989 1.00 87.25 102 PHE A CA 1
ATOM 851 C C . PHE A 1 102 ? -8.967 6.918 -17.590 1.00 87.25 102 PHE A C 1
ATOM 853 O O . PHE A 1 102 ? -7.945 7.237 -16.978 1.00 87.25 102 PHE A O 1
ATOM 860 N N . LYS A 1 103 ? -9.830 6.031 -17.084 1.00 81.94 103 LYS A N 1
ATOM 861 C CA . LYS A 1 103 ? -9.601 5.367 -15.798 1.00 81.94 103 LYS A CA 1
ATOM 862 C C . LYS A 1 103 ? -8.321 4.528 -15.875 1.00 81.94 103 LYS A C 1
ATOM 864 O O . LYS A 1 103 ? -8.291 3.495 -16.537 1.00 81.94 103 LYS A O 1
ATOM 869 N N . ILE A 1 104 ? -7.280 4.970 -15.166 1.00 75.62 104 ILE A N 1
ATOM 870 C CA . ILE A 1 104 ? -5.966 4.301 -15.093 1.00 75.62 104 ILE A CA 1
ATOM 871 C C . ILE A 1 104 ? -6.075 2.955 -14.364 1.00 75.62 104 ILE A C 1
ATOM 873 O O . ILE A 1 104 ? -5.377 1.996 -14.676 1.00 75.62 104 ILE A O 1
ATOM 877 N N . HIS A 1 105 ? -6.974 2.867 -13.386 1.00 71.69 105 HIS A N 1
ATOM 878 C CA . HIS A 1 105 ? -7.254 1.638 -12.663 1.00 71.69 105 HIS A CA 1
ATOM 879 C C . HIS A 1 105 ? -8.754 1.494 -12.436 1.00 71.69 105 HIS A C 1
ATOM 881 O O . HIS A 1 105 ? -9.459 2.469 -12.178 1.00 71.69 105 HIS A O 1
ATOM 887 N N . ASN A 1 106 ? -9.231 0.255 -12.486 1.00 73.88 106 ASN A N 1
ATOM 888 C CA . ASN A 1 106 ? -10.560 -0.100 -12.019 1.00 73.88 106 ASN A CA 1
ATOM 889 C C . ASN A 1 106 ? -10.399 -1.010 -10.799 1.00 73.88 106 ASN A C 1
ATOM 891 O O . ASN A 1 106 ? -9.638 -1.977 -10.843 1.00 73.88 106 ASN A O 1
ATOM 895 N N . LYS A 1 107 ? -11.063 -0.675 -9.693 1.00 71.75 107 LYS A N 1
ATOM 896 C CA . LYS A 1 107 ? -11.051 -1.474 -8.463 1.00 71.75 107 LYS A CA 1
ATOM 897 C C . LYS A 1 107 ? -12.452 -2.026 -8.279 1.00 71.75 107 LYS A C 1
ATOM 899 O O . LYS A 1 107 ? -13.390 -1.255 -8.121 1.00 71.75 107 LYS A O 1
ATOM 904 N N . SER A 1 108 ? -12.584 -3.347 -8.292 1.00 79.00 108 SER A N 1
ATOM 905 C CA . SER A 1 108 ? -13.855 -4.004 -7.976 1.00 79.00 108 SER A CA 1
ATOM 906 C C . SER A 1 108 ? -14.216 -3.876 -6.496 1.00 79.00 108 SER A C 1
ATOM 908 O O . SER A 1 108 ? -15.391 -3.854 -6.159 1.00 79.00 108 SER A O 1
ATOM 910 N N . HIS A 1 109 ? -13.214 -3.756 -5.621 1.00 75.81 109 HIS A N 1
ATOM 911 C CA . HIS A 1 109 ? -13.405 -3.703 -4.175 1.00 75.81 109 HIS A CA 1
ATOM 912 C C . HIS A 1 109 ? -12.493 -2.650 -3.542 1.00 75.81 109 HIS A C 1
ATOM 914 O O . HIS A 1 109 ? -11.368 -2.417 -4.000 1.00 75.81 109 HIS A O 1
ATOM 920 N N . SER A 1 110 ? -12.972 -2.028 -2.466 1.00 76.75 110 SER A N 1
ATOM 921 C CA . SER A 1 110 ? -12.151 -1.161 -1.623 1.00 76.75 110 SER A CA 1
ATOM 922 C C . SER A 1 110 ? -11.255 -2.014 -0.728 1.00 76.75 110 SER A C 1
ATOM 924 O O . SER A 1 110 ? -11.725 -2.951 -0.085 1.00 76.75 110 SER A O 1
ATOM 926 N N . ILE A 1 111 ? -9.962 -1.696 -0.682 1.00 79.75 111 ILE A N 1
ATOM 927 C CA . ILE A 1 111 ? -9.018 -2.342 0.232 1.00 79.75 111 ILE A CA 1
ATOM 928 C C . ILE A 1 111 ? -8.819 -1.403 1.417 1.00 79.75 111 ILE A C 1
ATOM 930 O O . ILE A 1 111 ? -8.266 -0.315 1.264 1.00 79.75 111 ILE A O 1
ATOM 934 N N . VAL A 1 112 ? -9.246 -1.841 2.599 1.00 82.88 112 VAL A N 1
ATOM 935 C CA . VAL A 1 112 ? -9.061 -1.110 3.855 1.00 82.88 112 VAL A CA 1
ATOM 936 C C . VAL A 1 112 ? -8.003 -1.822 4.686 1.00 82.88 112 VAL A C 1
ATOM 938 O O . VAL A 1 112 ? -8.115 -3.012 4.974 1.00 82.88 112 VAL A O 1
ATOM 941 N N . ARG A 1 113 ? -6.961 -1.091 5.091 1.00 85.12 113 ARG A N 1
ATOM 942 C CA . ARG A 1 113 ? -5.953 -1.611 6.017 1.00 85.12 113 ARG A CA 1
ATOM 943 C C . ARG A 1 113 ? -6.447 -1.433 7.446 1.00 85.12 113 ARG A C 1
ATOM 945 O O . ARG A 1 113 ? -6.519 -0.310 7.932 1.00 85.12 113 ARG A O 1
ATOM 952 N N . LEU A 1 114 ? -6.740 -2.543 8.109 1.00 87.50 114 LEU A N 1
ATOM 953 C CA . LEU A 1 114 ? -7.146 -2.546 9.508 1.00 87.50 114 LEU A CA 1
ATOM 954 C C . LEU A 1 114 ? -5.941 -2.391 10.433 1.00 87.50 114 LEU A C 1
ATOM 956 O O . LEU A 1 114 ? -4.958 -3.124 10.320 1.00 87.50 114 LEU A O 1
ATOM 960 N N . SER A 1 115 ? -6.023 -1.442 11.365 1.00 85.69 115 SER A N 1
ATOM 961 C CA . SER A 1 115 ? -5.010 -1.285 12.410 1.00 85.69 115 SER A CA 1
ATOM 962 C C . SER A 1 115 ? -5.093 -2.450 13.393 1.00 85.69 115 SER A C 1
ATOM 964 O O . SER A 1 115 ? -6.169 -2.695 13.935 1.00 85.69 115 SER A O 1
ATOM 966 N N . VAL A 1 116 ? -3.978 -3.130 13.659 1.00 86.62 116 VAL A N 1
ATOM 967 C CA . VAL A 1 116 ? -3.859 -4.147 14.714 1.00 86.62 116 VAL A CA 1
ATOM 968 C C . VAL A 1 116 ? -2.665 -3.781 15.580 1.00 86.62 116 VAL A C 1
ATOM 970 O O . VAL A 1 116 ? -1.578 -3.542 15.059 1.00 86.62 116 VAL A O 1
ATOM 973 N N . HIS A 1 117 ? -2.878 -3.703 16.888 1.00 87.69 117 HIS A N 1
ATOM 974 C CA . HIS A 1 117 ? -1.846 -3.373 17.860 1.00 87.69 117 HIS A CA 1
ATOM 975 C C . HIS A 1 117 ? -2.197 -3.959 19.228 1.00 87.69 117 HIS A C 1
ATOM 977 O O . HIS A 1 117 ? -3.353 -4.281 19.502 1.00 87.69 117 HIS A O 1
ATOM 983 N N . LEU A 1 118 ? -1.194 -4.067 20.097 1.00 87.00 118 LEU A N 1
ATOM 984 C CA . LEU A 1 118 ? -1.386 -4.445 21.495 1.00 87.00 118 LEU A CA 1
ATOM 985 C C . LEU A 1 118 ? -1.967 -3.278 22.308 1.00 87.00 118 LEU A C 1
ATOM 987 O O . LEU A 1 118 ? -2.049 -2.135 21.839 1.00 87.00 118 LEU A O 1
ATOM 991 N N . THR A 1 119 ? -2.357 -3.563 23.548 1.00 81.88 119 THR A N 1
ATOM 992 C CA . THR A 1 119 ? -2.760 -2.551 24.530 1.00 81.88 119 THR A CA 1
ATOM 993 C C . THR A 1 119 ? -1.644 -1.519 24.696 1.00 81.88 119 THR A C 1
ATOM 995 O O . THR A 1 119 ? -0.501 -1.890 24.949 1.00 81.88 119 THR A O 1
ATOM 998 N N . ARG A 1 120 ? -1.964 -0.228 24.512 1.00 80.50 120 ARG A N 1
ATOM 999 C CA . ARG A 1 120 ? -1.004 0.901 24.486 1.00 80.50 120 ARG A CA 1
ATOM 1000 C C . ARG A 1 120 ? 0.106 0.808 23.421 1.00 80.50 120 ARG A C 1
ATOM 1002 O O . ARG A 1 120 ? 1.033 1.603 23.444 1.00 80.50 120 ARG A O 1
ATOM 1009 N N . GLY A 1 121 ? 0.002 -0.114 22.462 1.00 82.88 121 GLY A N 1
ATOM 1010 C CA . GLY A 1 121 ? 0.935 -0.263 21.337 1.00 82.88 121 GLY A CA 1
ATOM 1011 C C . GLY A 1 121 ? 0.501 0.482 20.072 1.00 82.88 121 GLY A C 1
ATOM 1012 O O . GLY A 1 121 ? 0.787 0.024 18.967 1.00 82.88 121 GLY A O 1
ATOM 1013 N N . GLN A 1 122 ? -0.275 1.555 20.212 1.00 84.62 122 GLN A N 1
ATOM 1014 C CA . GLN A 1 122 ? -0.806 2.310 19.078 1.00 84.62 122 GLN A CA 1
ATOM 1015 C C . GLN A 1 122 ? 0.332 3.024 18.343 1.00 84.62 122 GLN A C 1
ATOM 1017 O O . GLN A 1 122 ? 1.298 3.475 18.953 1.00 84.62 122 GLN A O 1
ATOM 1022 N N . MET A 1 123 ? 0.213 3.130 17.021 1.00 81.00 123 MET A N 1
ATOM 1023 C CA . MET A 1 123 ? 1.160 3.904 16.225 1.00 81.00 123 MET A CA 1
ATOM 1024 C C . MET A 1 123 ? 0.901 5.395 16.447 1.00 81.00 123 MET A C 1
ATOM 1026 O O . MET A 1 123 ? -0.201 5.868 16.178 1.00 81.00 123 MET A O 1
ATOM 1030 N N . ILE A 1 124 ? 1.929 6.113 16.890 1.00 81.25 124 ILE A N 1
ATOM 1031 C CA . ILE A 1 124 ? 1.928 7.568 17.041 1.00 81.25 124 ILE A CA 1
ATOM 1032 C C . ILE A 1 124 ? 2.911 8.122 16.014 1.00 81.25 124 ILE A C 1
ATOM 1034 O O . ILE A 1 124 ? 4.028 7.619 15.890 1.00 81.25 124 ILE A O 1
ATOM 1038 N N . VAL A 1 125 ? 2.479 9.123 15.252 1.00 81.19 125 VAL A N 1
ATOM 1039 C CA . VAL A 1 125 ? 3.332 9.828 14.292 1.00 81.19 125 VAL A CA 1
ATOM 1040 C C . VAL A 1 125 ? 3.791 11.119 14.951 1.00 81.19 125 VAL A C 1
ATOM 1042 O O . VAL A 1 125 ? 2.959 11.898 15.411 1.00 81.19 125 VAL A O 1
ATOM 1045 N N . PHE A 1 126 ? 5.105 11.321 15.008 1.00 82.38 126 PHE A N 1
ATOM 1046 C CA . PHE A 1 126 ? 5.704 12.568 15.467 1.00 82.38 126 PHE A CA 1
ATOM 1047 C C . PHE A 1 126 ? 5.968 13.461 14.259 1.00 82.38 126 PHE A C 1
ATOM 1049 O O . PHE A 1 126 ? 6.587 13.023 13.288 1.00 82.38 126 PHE A O 1
ATOM 1056 N N . GLU A 1 127 ? 5.486 14.695 14.329 1.00 82.94 127 GLU A N 1
ATOM 1057 C CA . GLU A 1 127 ? 5.845 15.765 13.403 1.00 82.94 127 GLU A CA 1
ATOM 1058 C C . GLU A 1 127 ? 6.802 16.708 14.134 1.00 82.94 127 GLU A C 1
ATOM 1060 O O . GLU A 1 127 ? 6.587 17.015 15.310 1.00 82.94 127 GLU A O 1
ATOM 1065 N N . GLU A 1 128 ? 7.866 17.134 13.452 1.00 86.38 128 GLU A N 1
ATOM 1066 C CA . GLU A 1 128 ? 8.883 18.021 14.022 1.00 86.38 128 GLU A CA 1
ATOM 1067 C C . GLU A 1 128 ? 8.239 19.329 14.513 1.00 86.38 128 GLU A C 1
ATOM 1069 O O . GLU A 1 128 ? 7.502 19.991 13.777 1.00 86.38 128 GLU A O 1
ATOM 1074 N N . GLY A 1 129 ? 8.467 19.671 15.784 1.00 86.06 129 GLY A N 1
ATOM 1075 C CA . GLY A 1 129 ? 7.866 20.833 16.445 1.00 86.06 129 GLY A CA 1
ATOM 1076 C C . GLY A 1 129 ? 6.432 20.633 16.960 1.00 86.06 129 GLY A C 1
ATOM 1077 O O . GLY A 1 129 ? 5.841 21.582 17.478 1.00 86.06 129 GLY A O 1
ATOM 1078 N N . ARG A 1 130 ? 5.855 19.428 16.832 1.00 83.69 130 ARG A N 1
ATOM 1079 C CA . ARG A 1 130 ? 4.537 19.040 17.385 1.00 83.69 130 ARG A CA 1
ATOM 1080 C C . ARG A 1 130 ? 4.609 17.770 18.231 1.00 83.69 130 ARG A C 1
ATOM 1082 O O . ARG A 1 130 ? 3.635 17.026 18.360 1.00 83.69 130 ARG A O 1
ATOM 1089 N N . GLU A 1 131 ? 5.760 17.492 18.830 1.00 83.56 131 GLU A N 1
ATOM 1090 C CA . GLU A 1 131 ? 5.981 16.259 19.583 1.00 83.56 131 GLU A CA 1
ATOM 1091 C C . GLU A 1 131 ? 5.083 16.181 20.825 1.00 83.56 131 GLU A C 1
ATOM 1093 O O . GLU A 1 131 ? 4.557 15.114 21.148 1.00 83.56 131 GLU A O 1
ATOM 1098 N N . GLN A 1 132 ? 4.855 17.320 21.488 1.00 79.81 132 GLN A N 1
ATOM 1099 C CA . GLN A 1 132 ? 3.953 17.417 22.638 1.00 79.81 132 GLN A CA 1
ATOM 1100 C C . GLN A 1 132 ? 2.508 17.068 22.245 1.00 79.81 132 GLN A C 1
ATOM 1102 O O . GLN A 1 132 ? 1.855 16.277 22.928 1.00 79.81 132 GLN A O 1
ATOM 1107 N N . ASP A 1 133 ? 2.043 17.594 21.108 1.00 79.62 133 ASP A N 1
ATOM 1108 C CA . ASP A 1 133 ? 0.701 17.341 20.584 1.00 79.62 133 ASP A CA 1
ATOM 1109 C C . ASP A 1 133 ? 0.527 15.874 20.192 1.00 79.62 133 ASP A C 1
ATOM 1111 O O . ASP A 1 133 ? -0.536 15.304 20.415 1.00 79.62 133 ASP A O 1
ATOM 1115 N N . ALA A 1 134 ? 1.558 15.232 19.635 1.00 75.75 134 ALA A N 1
ATOM 1116 C CA . ALA A 1 134 ? 1.519 13.811 19.293 1.00 75.75 134 ALA A CA 1
ATOM 1117 C C . ALA A 1 134 ? 1.309 12.929 20.536 1.00 75.75 134 ALA A C 1
ATOM 1119 O O . ALA A 1 134 ? 0.533 11.972 20.492 1.00 75.75 134 ALA A O 1
ATOM 1120 N N . ILE A 1 135 ? 1.942 13.282 21.659 1.00 76.50 135 ILE A N 1
ATOM 1121 C CA . ILE A 1 135 ? 1.773 12.581 22.938 1.00 76.50 135 ILE A CA 1
ATOM 1122 C C . ILE A 1 135 ? 0.370 12.827 23.498 1.00 76.50 135 ILE A C 1
ATOM 1124 O O . ILE A 1 135 ? -0.333 11.865 23.798 1.00 76.50 135 ILE A O 1
ATOM 1128 N N . THR A 1 136 ? -0.081 14.082 23.582 1.00 74.31 136 THR A N 1
ATOM 1129 C CA . THR A 1 136 ? -1.421 14.405 24.103 1.00 74.31 136 THR A CA 1
ATOM 1130 C C . THR A 1 136 ? -2.529 13.802 23.240 1.00 74.31 136 THR A C 1
ATOM 1132 O O . THR A 1 136 ? -3.502 13.257 23.759 1.00 74.31 136 THR A O 1
ATOM 1135 N N . ASN A 1 137 ? -2.368 13.830 21.917 1.00 70.31 137 ASN A N 1
ATOM 1136 C CA . ASN A 1 137 ? -3.326 13.236 20.996 1.00 70.31 137 ASN A CA 1
ATOM 1137 C C . ASN A 1 137 ? -3.291 11.710 21.021 1.00 70.31 137 ASN A C 1
ATOM 1139 O O . ASN A 1 137 ? -4.305 11.108 20.693 1.00 70.31 137 ASN A O 1
ATOM 1143 N N . SER A 1 138 ? -2.189 11.062 21.411 1.00 66.31 138 SER A N 1
ATOM 1144 C CA . SER A 1 138 ? -2.131 9.595 21.449 1.00 66.31 138 SER A CA 1
ATOM 1145 C C . SER A 1 138 ? -3.147 8.969 22.407 1.00 66.31 138 SER A C 1
ATOM 1147 O O . SER A 1 138 ? -3.743 7.948 22.075 1.00 66.31 138 SER A O 1
ATOM 1149 N N . ASP A 1 139 ? -3.431 9.628 23.532 1.00 64.25 139 ASP A N 1
ATOM 1150 C CA . ASP A 1 139 ? -4.434 9.170 24.499 1.00 64.25 139 ASP A CA 1
ATOM 1151 C C . ASP A 1 139 ? -5.877 9.416 24.015 1.00 64.25 139 ASP A C 1
ATOM 1153 O O . ASP A 1 139 ? -6.816 8.741 24.446 1.00 64.25 139 ASP A O 1
ATOM 1157 N N . VAL A 1 140 ? -6.063 10.363 23.088 1.00 63.38 140 VAL A N 1
ATOM 1158 C CA . VAL A 1 140 ? -7.367 10.756 22.524 1.00 63.38 140 VAL A CA 1
ATOM 1159 C C . VAL A 1 140 ? -7.658 10.043 21.193 1.00 63.38 140 VAL A C 1
ATOM 1161 O O . VAL A 1 140 ? -8.820 9.811 20.846 1.00 63.38 140 VAL A O 1
ATOM 1164 N N . GLN A 1 141 ? -6.623 9.655 20.445 1.00 67.38 141 GLN A N 1
ATOM 1165 C CA . GLN A 1 141 ? -6.7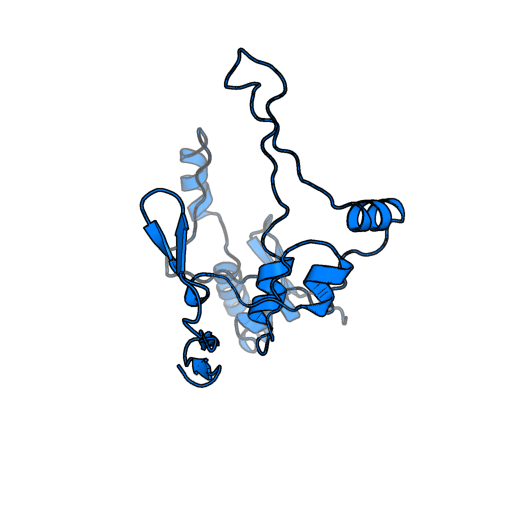27 9.023 19.132 1.00 67.38 141 GLN A CA 1
ATOM 1166 C C . GLN A 1 141 ? -7.397 7.653 19.245 1.00 67.38 141 GLN A C 1
ATOM 1168 O O . GLN A 1 141 ? -6.820 6.652 19.673 1.00 67.38 141 GLN A O 1
ATOM 1173 N N . CYS A 1 142 ? -8.644 7.577 18.790 1.00 73.06 142 CYS A N 1
ATOM 1174 C CA . CYS A 1 142 ? -9.330 6.304 18.677 1.00 73.06 142 CYS A CA 1
ATOM 1175 C C . CYS A 1 142 ? -8.887 5.615 17.383 1.00 73.06 142 CYS A C 1
ATOM 1177 O O . CYS A 1 142 ? -9.179 6.091 16.290 1.00 73.06 142 CYS A O 1
ATOM 1179 N N . THR A 1 143 ? -8.176 4.492 17.480 1.00 84.44 143 THR A N 1
ATOM 1180 C CA . THR A 1 143 ? -7.859 3.670 16.304 1.00 84.44 143 THR A CA 1
ATOM 1181 C C . THR A 1 143 ? -9.095 2.899 15.833 1.00 84.44 143 THR A C 1
ATOM 1183 O O . THR A 1 143 ? -10.054 2.709 16.583 1.00 84.44 143 THR A O 1
ATOM 1186 N N . GLN A 1 144 ? -9.069 2.377 14.601 1.00 87.31 144 GLN A N 1
ATOM 1187 C CA . GLN A 1 144 ? -10.156 1.534 14.080 1.00 87.31 144 GLN A CA 1
ATOM 1188 C C . GLN A 1 144 ? -10.433 0.308 14.964 1.00 87.31 144 GLN A C 1
ATOM 1190 O O . GLN A 1 144 ? -11.576 -0.157 15.013 1.00 87.31 144 GLN A O 1
ATOM 1195 N N . LEU A 1 145 ? -9.397 -0.200 15.642 1.00 88.75 145 LEU A N 1
ATOM 1196 C CA . LEU A 1 145 ? -9.479 -1.339 16.551 1.00 88.75 145 LEU A CA 1
ATOM 1197 C C . LEU A 1 145 ? -10.146 -0.950 17.870 1.00 88.75 145 LEU A C 1
ATOM 1199 O O . LEU A 1 145 ? -11.051 -1.640 18.322 1.00 88.75 145 LEU A O 1
ATOM 1203 N N . LEU A 1 146 ? -9.759 0.184 18.459 1.00 87.69 146 LEU A N 1
ATOM 1204 C CA . LEU A 1 146 ? -10.413 0.688 19.667 1.00 87.69 146 LEU A CA 1
ATOM 1205 C C . LEU A 1 146 ? -11.874 1.054 19.414 1.00 87.69 146 LEU A C 1
ATOM 1207 O O . LEU A 1 146 ? -12.734 0.743 20.231 1.00 87.69 146 LEU A O 1
ATOM 1211 N N . ALA A 1 147 ? -12.167 1.666 18.266 1.00 88.06 147 ALA A N 1
ATOM 1212 C CA . ALA A 1 147 ? -13.537 1.964 17.871 1.00 88.06 147 ALA A CA 1
ATOM 1213 C C . ALA A 1 147 ? -14.367 0.686 17.675 1.00 88.06 147 ALA A C 1
ATOM 1215 O O . ALA A 1 147 ? -15.562 0.693 17.947 1.00 88.06 147 ALA A O 1
ATOM 1216 N N . TRP A 1 148 ? -13.741 -0.413 17.233 1.00 89.19 148 TRP A N 1
ATOM 1217 C CA . TRP A 1 148 ? -14.397 -1.719 17.171 1.00 89.19 148 TRP A CA 1
ATOM 1218 C C . TRP A 1 148 ? -14.700 -2.290 18.558 1.00 89.19 148 TRP A C 1
ATOM 1220 O O . TRP A 1 148 ? -15.807 -2.762 18.778 1.00 89.19 148 TRP A O 1
ATOM 1230 N N . PHE A 1 149 ? -13.762 -2.208 19.505 1.00 89.25 149 PHE A N 1
ATOM 1231 C CA . PHE A 1 149 ? -14.033 -2.640 20.878 1.00 89.25 149 PHE A CA 1
ATOM 1232 C C . PHE A 1 149 ? -15.187 -1.853 21.506 1.00 89.25 149 PHE A C 1
ATOM 1234 O O . PHE A 1 149 ? -16.091 -2.467 22.057 1.00 89.25 149 PHE A O 1
ATOM 1241 N N . LYS A 1 150 ? -15.212 -0.525 21.331 1.00 87.69 150 LYS A N 1
ATOM 1242 C CA . LYS A 1 150 ? -16.301 0.330 21.830 1.00 87.69 150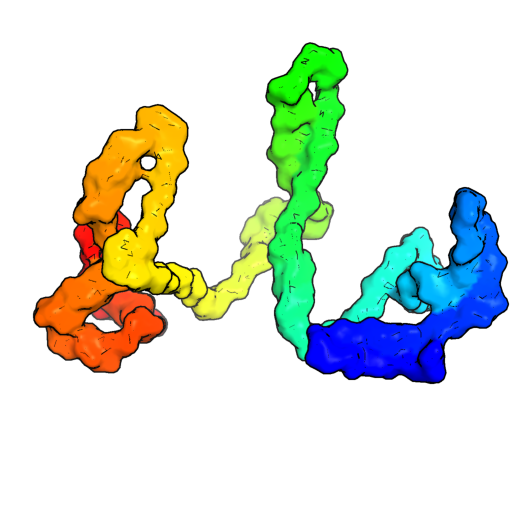 LYS A CA 1
ATOM 1243 C C . LYS A 1 150 ? -17.659 -0.055 21.237 1.00 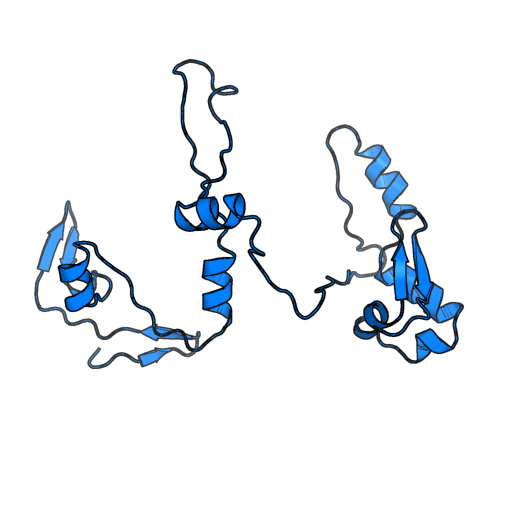87.69 150 LYS A C 1
ATOM 1245 O O . LYS A 1 150 ? -18.604 -0.303 21.969 1.00 87.69 150 LYS A O 1
ATOM 1250 N N . ILE A 1 151 ? -17.755 -0.174 19.911 1.00 87.75 151 ILE A N 1
ATOM 1251 C CA . ILE A 1 151 ? -19.039 -0.509 19.278 1.00 87.75 151 ILE A CA 1
ATOM 1252 C C . ILE A 1 151 ? -19.476 -1.955 19.551 1.00 87.75 151 ILE A C 1
ATOM 1254 O O . ILE A 1 151 ? -20.663 -2.246 19.505 1.00 87.75 151 ILE A O 1
ATOM 1258 N N . ASN A 1 152 ? -18.544 -2.862 19.847 1.00 88.38 152 ASN A N 1
ATOM 1259 C CA . ASN A 1 152 ? -18.879 -4.208 20.310 1.00 88.38 152 ASN A CA 1
ATOM 1260 C C . ASN A 1 152 ? -19.466 -4.227 21.723 1.00 88.38 152 ASN A C 1
ATOM 1262 O O . ASN A 1 152 ? -20.130 -5.196 22.083 1.00 88.38 152 ASN A O 1
ATOM 1266 N N . GLU A 1 153 ? -19.188 -3.217 22.546 1.00 87.06 153 GLU A N 1
ATOM 1267 C CA . GLU A 1 153 ? -19.826 -3.074 23.856 1.00 87.06 153 GLU A CA 1
ATOM 1268 C C . GLU A 1 153 ? -21.253 -2.529 23.702 1.00 87.06 153 GLU A C 1
ATOM 1270 O O . GLU A 1 153 ? -22.173 -3.073 24.317 1.00 87.06 153 GLU A O 1
ATOM 1275 N N . ASP A 1 154 ? -21.432 -1.533 22.826 1.00 84.38 154 ASP A N 1
ATOM 1276 C CA . ASP A 1 154 ? -22.680 -0.774 22.669 1.00 84.38 154 ASP A CA 1
ATOM 1277 C C . ASP A 1 154 ? -23.730 -1.442 21.758 1.00 84.38 154 ASP A C 1
ATOM 1279 O O . ASP A 1 154 ? -24.925 -1.397 22.053 1.00 84.38 154 ASP A O 1
ATOM 1283 N N . ASP A 1 155 ? -23.310 -2.051 20.645 1.00 84.56 155 ASP A N 1
ATOM 1284 C CA . ASP A 1 155 ? -24.195 -2.634 19.630 1.00 84.56 155 ASP A CA 1
ATOM 1285 C C . ASP A 1 155 ? -24.205 -4.172 19.735 1.00 84.56 155 ASP A C 1
ATOM 1287 O O . ASP A 1 155 ? -23.181 -4.825 19.948 1.00 84.56 155 ASP A O 1
ATOM 1291 N N . LEU A 1 156 ? -25.388 -4.778 19.626 1.00 80.06 156 LEU A N 1
ATOM 1292 C CA . LEU A 1 156 ? -25.538 -6.235 19.624 1.00 80.06 156 LEU A CA 1
ATOM 1293 C C . LEU A 1 156 ? -25.191 -6.832 18.259 1.00 80.06 156 LEU A C 1
ATOM 1295 O O . LEU A 1 156 ? -24.718 -7.965 18.206 1.00 80.06 156 LEU A O 1
ATOM 1299 N N . GLU A 1 157 ? -25.385 -6.082 17.173 1.00 82.44 157 GLU A N 1
ATOM 1300 C CA . GLU A 1 157 ? -25.153 -6.578 15.818 1.00 82.44 157 GLU A CA 1
ATOM 1301 C C . GLU A 1 157 ? -23.653 -6.719 15.517 1.00 82.44 157 GLU A C 1
ATOM 1303 O O . GLU A 1 157 ? -23.207 -7.710 14.937 1.00 82.44 157 GLU A O 1
ATOM 1308 N N . THR A 1 158 ? -22.838 -5.791 16.019 1.00 82.00 158 THR A N 1
ATOM 1309 C CA . THR A 1 158 ? -21.372 -5.811 15.879 1.00 82.00 158 THR A CA 1
ATOM 1310 C C . THR A 1 158 ? -20.713 -7.030 16.509 1.00 82.00 158 THR A C 1
ATOM 1312 O O . THR A 1 158 ? -19.690 -7.494 16.002 1.00 82.00 158 THR A O 1
ATOM 1315 N N . LYS A 1 159 ? -21.328 -7.622 17.542 1.00 84.31 159 LYS A N 1
ATOM 1316 C CA . LYS A 1 159 ? -20.853 -8.859 18.189 1.00 84.31 159 LYS A CA 1
ATOM 1317 C C . LYS A 1 159 ? -20.873 -10.063 17.248 1.00 84.31 159 LYS A C 1
ATOM 1319 O O . LYS A 1 159 ? -20.149 -11.028 17.487 1.00 84.31 159 LYS A O 1
ATOM 1324 N N . HIS A 1 160 ? -21.669 -10.011 16.180 1.00 87.69 160 HIS A N 1
ATOM 1325 C CA . HIS A 1 160 ? -21.715 -11.052 15.155 1.00 87.69 160 HIS A CA 1
ATOM 1326 C C . HIS A 1 160 ? -20.619 -10.905 14.092 1.00 87.69 160 HIS A C 1
ATOM 1328 O O . HIS A 1 160 ? -20.380 -11.844 13.331 1.00 87.69 160 HIS A O 1
ATOM 1334 N N . TYR A 1 161 ? -19.915 -9.770 14.053 1.00 88.94 161 TYR A N 1
ATOM 1335 C CA . TYR A 1 161 ? -18.886 -9.499 13.059 1.00 88.94 161 TYR A CA 1
ATOM 1336 C C . TYR A 1 161 ? -17.484 -9.533 13.679 1.00 88.94 161 TYR A C 1
ATOM 1338 O O . TYR A 1 161 ? -17.143 -8.797 14.607 1.00 88.94 161 TYR A O 1
ATOM 1346 N N . PHE A 1 162 ? -16.607 -10.352 13.096 1.00 90.50 162 PHE A N 1
ATOM 1347 C CA . PHE A 1 162 ? -15.174 -10.260 13.365 1.00 90.50 162 PHE A CA 1
ATOM 1348 C C . PHE A 1 162 ? -14.622 -8.918 12.877 1.00 90.50 162 PHE A C 1
ATOM 1350 O O . PHE A 1 162 ? -15.135 -8.326 11.928 1.00 90.50 162 PHE A O 1
ATOM 1357 N N . TYR A 1 163 ? -13.516 -8.462 13.470 1.00 90.38 163 TYR A N 1
ATOM 1358 C CA . TYR A 1 163 ? -12.911 -7.167 13.145 1.00 90.38 163 TYR A CA 1
ATOM 1359 C C . TYR A 1 163 ? -12.640 -6.958 11.640 1.00 90.38 163 TYR A C 1
ATOM 1361 O O . TYR A 1 163 ? -12.789 -5.845 11.137 1.00 90.38 163 TYR A O 1
ATOM 1369 N N . ASN A 1 164 ? -12.308 -8.024 10.902 1.00 89.94 164 ASN A N 1
ATOM 1370 C CA . ASN A 1 164 ? -12.117 -7.993 9.448 1.00 89.94 164 ASN A CA 1
ATOM 1371 C C . ASN A 1 164 ? -13.409 -7.806 8.634 1.00 89.94 164 ASN A C 1
ATOM 1373 O O . ASN A 1 164 ? -13.330 -7.316 7.512 1.00 89.94 164 ASN A O 1
ATOM 1377 N N . GLY A 1 165 ? -14.570 -8.174 9.178 1.00 88.38 165 GLY A N 1
ATOM 1378 C CA . GLY A 1 165 ? -15.881 -7.988 8.550 1.00 88.38 165 GLY A CA 1
ATOM 1379 C C . GLY A 1 165 ? -16.504 -6.622 8.833 1.00 88.38 165 GLY A C 1
ATOM 1380 O O . GLY A 1 165 ? -17.342 -6.159 8.072 1.00 88.38 165 GLY A O 1
ATOM 1381 N N . ILE A 1 166 ? -16.057 -5.926 9.879 1.00 90.19 166 ILE A N 1
ATOM 1382 C CA . ILE A 1 166 ? -16.641 -4.642 10.294 1.00 90.19 166 ILE A CA 1
ATOM 1383 C C . ILE A 1 166 ? -16.638 -3.575 9.192 1.00 90.19 166 ILE A C 1
ATOM 1385 O O . ILE A 1 166 ? -17.656 -2.903 9.057 1.00 90.19 166 ILE A O 1
ATOM 1389 N N . PRO A 1 167 ? -15.577 -3.399 8.376 1.00 88.94 167 PRO A N 1
ATOM 1390 C CA . PRO A 1 167 ? -15.593 -2.413 7.293 1.00 88.94 167 PRO A CA 1
ATOM 1391 C C . PRO A 1 167 ? -16.638 -2.661 6.200 1.00 88.94 167 PRO A C 1
ATOM 1393 O O . PRO A 1 167 ? -16.835 -1.781 5.370 1.00 88.94 167 PRO A O 1
ATOM 1396 N N . LEU A 1 168 ? -17.266 -3.843 6.162 1.00 86.56 168 LEU A N 1
ATOM 1397 C CA . LEU A 1 168 ? -18.359 -4.142 5.233 1.00 86.56 168 LEU A CA 1
ATOM 1398 C C . LEU A 1 168 ? -19.700 -3.563 5.706 1.00 86.56 168 LEU A C 1
ATOM 1400 O O . LEU A 1 168 ? -20.588 -3.375 4.885 1.00 86.56 168 LEU A O 1
ATOM 1404 N N . HIS A 1 169 ? -19.836 -3.281 7.005 1.00 86.88 169 HIS A N 1
ATOM 1405 C CA . HIS A 1 169 ? -21.097 -2.867 7.633 1.00 86.88 169 HIS A CA 1
ATOM 1406 C C . HIS A 1 169 ? -21.007 -1.491 8.314 1.00 86.88 169 HIS A C 1
ATOM 1408 O O . HIS A 1 169 ? -22.007 -0.794 8.466 1.00 86.88 169 HIS A O 1
ATOM 1414 N N . TYR A 1 170 ? -19.803 -1.079 8.723 1.00 86.94 170 TYR A N 1
ATOM 1415 C CA . TYR A 1 170 ? -19.580 0.146 9.484 1.00 86.94 170 TYR A CA 1
ATOM 1416 C C . TYR A 1 170 ? -18.440 0.969 8.897 1.00 86.94 170 TYR A C 1
ATOM 1418 O O . TYR A 1 170 ? -17.347 0.463 8.616 1.00 86.94 170 TYR A O 1
ATOM 1426 N N . VAL A 1 171 ? -18.659 2.280 8.826 1.00 84.81 171 VAL A N 1
ATOM 1427 C CA . VAL A 1 171 ? -17.655 3.249 8.383 1.00 84.81 171 VAL A CA 1
ATOM 1428 C C . VAL A 1 171 ? -16.999 3.887 9.601 1.00 84.81 171 VAL A C 1
ATOM 1430 O O . VAL A 1 171 ? -17.668 4.319 10.536 1.00 84.81 171 VAL A O 1
ATOM 1433 N N . PHE A 1 172 ? -15.667 3.938 9.605 1.00 83.31 172 PHE A N 1
ATOM 1434 C CA . PHE A 1 172 ? -14.896 4.588 10.663 1.00 83.31 172 PHE A CA 1
ATOM 1435 C C . PHE A 1 172 ? -14.651 6.065 10.335 1.00 83.31 172 PHE A C 1
ATOM 1437 O O . PHE A 1 172 ? -14.021 6.370 9.321 1.00 83.31 172 PHE A O 1
ATOM 1444 N N . SER A 1 173 ? -15.082 6.966 11.220 1.00 78.88 173 SER A N 1
ATOM 1445 C CA . SER A 1 173 ? -14.795 8.400 11.137 1.00 78.88 173 SER A CA 1
ATOM 1446 C C . SER A 1 173 ? -13.627 8.776 12.048 1.00 78.88 173 SER A C 1
ATOM 1448 O O . SER A 1 173 ? -13.686 8.573 13.263 1.00 78.88 173 SER A O 1
ATOM 1450 N N . LYS A 1 174 ? -12.573 9.354 11.456 1.00 67.69 174 LYS A N 1
ATOM 1451 C CA . LYS A 1 174 ? -11.389 9.845 12.182 1.00 67.69 174 LYS A CA 1
ATOM 1452 C C . LYS A 1 174 ? -11.683 11.081 13.029 1.00 67.69 174 LYS A C 1
ATOM 1454 O O . LYS A 1 174 ? -11.103 11.208 14.097 1.00 67.69 174 LYS A O 1
ATOM 1459 N N . GLU A 1 175 ? -12.585 11.950 12.576 1.00 60.56 175 GLU A N 1
ATOM 1460 C CA . GLU A 1 175 ? -12.928 13.193 13.282 1.00 60.56 175 GLU A CA 1
ATOM 1461 C C . GLU A 1 175 ? -13.646 12.913 14.604 1.00 60.56 175 GLU A C 1
ATOM 1463 O O . GLU A 1 175 ? -13.395 13.575 15.604 1.00 60.56 175 GLU A O 1
ATOM 1468 N N . ASN A 1 176 ? -14.485 11.873 14.629 1.00 58.28 176 ASN A N 1
ATOM 1469 C CA . ASN A 1 176 ? -15.294 11.529 15.798 1.00 58.28 176 ASN A CA 1
ATOM 1470 C C . ASN A 1 176 ? -14.803 10.275 16.537 1.00 58.28 176 ASN A C 1
ATOM 1472 O O . ASN A 1 176 ? -15.395 9.900 17.548 1.00 58.28 176 ASN A O 1
ATOM 1476 N N . GLY A 1 177 ? -13.778 9.582 16.024 1.00 60.09 177 GLY A N 1
ATOM 1477 C CA . GLY A 1 177 ? -13.277 8.318 16.579 1.00 60.09 177 GLY A CA 1
ATOM 1478 C C . GLY A 1 177 ? -14.341 7.218 16.686 1.00 60.09 177 GLY A C 1
ATOM 1479 O O . GLY A 1 177 ? -14.221 6.318 17.517 1.00 60.09 177 GLY A O 1
ATOM 1480 N N . ARG A 1 178 ? -15.411 7.310 15.890 1.00 59.81 178 ARG A N 1
ATOM 1481 C CA . ARG A 1 178 ? -16.611 6.469 15.986 1.00 59.81 178 ARG A CA 1
ATOM 1482 C C . ARG A 1 178 ? -16.812 5.668 14.710 1.00 59.81 178 ARG A C 1
ATOM 1484 O O . ARG A 1 178 ? -16.477 6.121 13.615 1.00 59.81 178 ARG A O 1
ATOM 1491 N N . LYS A 1 179 ? -17.377 4.474 14.873 1.00 60.59 179 LYS A N 1
ATOM 1492 C CA . LYS A 1 179 ? -17.942 3.695 13.775 1.00 60.59 179 LYS A CA 1
ATOM 1493 C C . LYS A 1 179 ? -19.449 3.920 13.758 1.00 60.59 179 LYS A C 1
ATOM 1495 O O . LYS A 1 179 ? -20.084 3.805 14.799 1.00 60.59 179 LYS A O 1
ATOM 1500 N N . SER A 1 180 ? -19.995 4.274 12.604 1.00 68.62 180 SER A N 1
ATOM 1501 C CA . SER A 1 180 ? -21.439 4.391 12.385 1.00 68.62 180 SER A CA 1
ATOM 1502 C C . SER A 1 180 ? -21.871 3.327 11.386 1.00 68.62 180 SER A C 1
ATOM 1504 O O . SER A 1 180 ? -21.166 3.096 10.399 1.00 68.62 180 SER A O 1
ATOM 1506 N N . GLY A 1 181 ? -22.985 2.652 11.675 1.00 51.53 181 GLY A N 1
ATOM 1507 C CA . GLY A 1 181 ? -23.571 1.670 10.767 1.00 51.53 181 GLY A CA 1
ATOM 1508 C C . GLY A 1 181 ? -24.059 2.372 9.510 1.00 51.53 181 GLY A C 1
ATOM 1509 O O . GLY A 1 181 ? -24.773 3.371 9.608 1.00 51.53 181 GLY A O 1
ATOM 1510 N N . ASP A 1 182 ? -23.643 1.878 8.349 1.00 49.56 182 ASP A N 1
ATOM 1511 C CA . ASP A 1 182 ? -24.129 2.383 7.071 1.00 49.56 182 ASP A CA 1
ATOM 1512 C C . ASP A 1 182 ? -25.232 1.436 6.606 1.00 49.56 182 ASP A C 1
ATOM 1514 O O . ASP A 1 182 ? -24.986 0.337 6.112 1.00 49.56 182 ASP A O 1
ATOM 1518 N N . ASN A 1 183 ? -26.480 1.829 6.852 1.00 43.41 183 ASN A N 1
ATOM 1519 C CA . ASN A 1 183 ? -27.643 1.022 6.514 1.00 43.41 183 ASN A CA 1
ATOM 1520 C C . ASN A 1 183 ? -28.034 1.270 5.050 1.00 43.41 183 ASN A C 1
ATOM 1522 O O . ASN A 1 183 ? -29.133 1.745 4.779 1.00 43.41 183 ASN A O 1
ATOM 1526 N N . GLN A 1 184 ? -27.127 1.011 4.101 1.00 36.84 184 GLN A N 1
ATOM 1527 C CA . GLN A 1 184 ? -27.456 0.976 2.674 1.00 36.84 184 GLN A CA 1
ATOM 1528 C C . GLN A 1 184 ? -26.643 -0.076 1.915 1.00 36.84 184 GLN A C 1
ATOM 1530 O O . GLN A 1 184 ? -25.418 -0.034 1.837 1.00 36.84 184 GLN A O 1
ATOM 1535 N N . GLN A 1 185 ? -27.398 -0.996 1.312 1.00 36.69 185 GLN A N 1
ATOM 1536 C CA . GLN A 1 185 ? -26.981 -1.920 0.265 1.00 36.69 185 GLN A CA 1
ATOM 1537 C C . GLN A 1 185 ? -26.112 -1.211 -0.790 1.00 36.69 185 GLN A C 1
ATOM 1539 O O . GLN A 1 185 ? -26.528 -0.206 -1.372 1.00 36.69 185 GLN A O 1
ATOM 1544 N N . ARG A 1 186 ? -24.935 -1.772 -1.070 1.00 33.12 186 ARG A N 1
ATOM 1545 C CA . ARG A 1 186 ? -24.203 -1.591 -2.327 1.00 33.12 186 ARG A CA 1
ATOM 1546 C C . ARG A 1 186 ? -23.886 -2.951 -2.919 1.00 33.12 186 ARG A C 1
ATOM 1548 O O . ARG A 1 186 ? -23.526 -3.850 -2.129 1.00 33.12 186 ARG A O 1
#

Secondary structure (DSSP, 8-state):
--S-EE-TTS-EE-------EEEETTEEEEGGGSPP--HHHHHHHTS--------SHHHHHHHHTS---EEEE---TT-TTTS-EEEEP--HHHHHHHHTT--S---SS---------TT-------TT-HHHHHHHHHH---HHHHHHHHHHH-SSGGGS-TTTGGGTEEEETTTTEEEE-----